Protein AF-A0A9P0H8E5-F1 (afdb_monomer_lite)

Radius of gyration: 33.94 Å; chains: 1; bounding box: 86×59×88 Å

pLDDT: mean 78.43, std 17.87, range [34.44, 97.88]

Sequence (185 aa):
MPRGKYTNHKGRSRKFTSAEELEEQRRQDERIRQRRLERGDISSESEPEEKNEGSGSDSEESDSDDGPHKVKGVENLIEVENPNRIQKKTKKAPTAAVNPEAPAKPELSRREREEIEKARASAQYQKLHAEGRTAQAQADLARLAIVKQQREEAAKRREAERMEKEAAKASKTQQTQRALGKKTT

Organism: Nezara viridula (NCBI:txid85310)

Foldseek 3Di:
DDDDPDDDCPPPDDDDQDPVNVVVVVVVVVVVVVVCVVVVVDDPPDDDPPPPPDDDDPDDDDDDDPDPPPDPPCVPVDDDPDPPDDDDDDDDDPPPPPDVPDDDDPPQDPVRVVVVVVVVVVVVVVVCLVVLNDPVSVVVVVVVVVVVVVVVVVVVVVVVVVVVVVVVVVVVVVVVCVVVVPPDD

Secondary structure (DSSP, 8-state):
-PPPSS---TTPPPPPPPHHHHHHHHHHHHHHHHHHHHTTSS-TT---------------------S-----TTTTTS----TT-------PPP-----TTSSS-----HHHHHHHHHHHHHHHHHHHHHTT-SHHHHHHHHHHHHHHHHHHHHHHHHHHHHHHHHHHHHHHHHHHHHHTT----

InterPro domains:
  IPR019380 Casein kinase substrate, phosphoprotein PP28 [PF10252] (82-162)
  IPR039876 28kDa heat- and acid-stable phosphoprotein [PTHR22055] (1-172)

Structure (mmCIF, N/CA/C/O backbone):
data_AF-A0A9P0H8E5-F1
#
_entry.id   AF-A0A9P0H8E5-F1
#
loop_
_atom_site.group_PDB
_atom_site.id
_atom_site.type_symbol
_atom_site.label_atom_id
_atom_site.label_alt_id
_atom_site.label_comp_id
_atom_site.label_asym_id
_atom_site.label_entity_id
_atom_site.label_seq_id
_atom_site.pdbx_PDB_ins_code
_atom_site.Cartn_x
_atom_site.Cartn_y
_atom_site.Cartn_z
_atom_site.occupancy
_atom_site.B_iso_or_equiv
_atom_site.auth_seq_id
_atom_site.auth_comp_id
_atom_site.auth_asym_id
_atom_site.auth_atom_id
_atom_site.pdbx_PDB_model_num
ATOM 1 N N . MET A 1 1 ? 3.803 -39.972 26.587 1.00 50.88 1 MET A N 1
ATOM 2 C CA . MET A 1 1 ? 4.488 -39.636 25.317 1.00 50.88 1 MET A CA 1
ATOM 3 C C . MET A 1 1 ? 4.818 -38.148 25.316 1.00 50.88 1 MET A C 1
ATOM 5 O O . MET A 1 1 ? 3.911 -37.370 25.605 1.00 50.88 1 MET A O 1
ATOM 9 N N . PRO A 1 2 ? 6.074 -37.738 25.068 1.00 57.56 2 PRO A N 1
ATOM 10 C CA . PRO A 1 2 ? 6.460 -36.332 25.103 1.00 57.56 2 PRO A CA 1
ATOM 11 C C . PRO A 1 2 ? 5.920 -35.625 23.852 1.00 57.56 2 PRO A C 1
ATOM 13 O O . PRO A 1 2 ? 6.114 -36.095 22.733 1.00 57.56 2 PRO A O 1
ATOM 16 N N . ARG A 1 3 ? 5.188 -34.521 24.034 1.00 67.62 3 ARG A N 1
ATOM 17 C CA . ARG A 1 3 ? 4.681 -33.700 22.923 1.00 67.62 3 ARG A CA 1
ATOM 18 C C . ARG A 1 3 ? 5.865 -32.941 22.310 1.00 67.62 3 ARG A C 1
ATOM 20 O O . ARG A 1 3 ? 6.625 -32.316 23.042 1.00 67.62 3 ARG A O 1
ATOM 27 N N . GLY A 1 4 ? 6.053 -33.063 20.994 1.00 65.31 4 GLY A N 1
ATOM 28 C CA . GLY A 1 4 ? 7.203 -32.513 20.271 1.00 65.31 4 GLY A CA 1
ATOM 29 C C . GLY A 1 4 ? 7.384 -30.999 20.446 1.00 65.31 4 GLY A C 1
ATOM 30 O O . GLY A 1 4 ? 6.420 -30.269 20.653 1.00 65.31 4 GLY A O 1
ATOM 31 N N . LYS A 1 5 ? 8.638 -30.541 20.329 1.00 74.69 5 LYS A N 1
ATOM 32 C CA . LYS A 1 5 ? 9.104 -29.151 20.525 1.00 74.69 5 LYS A CA 1
ATOM 33 C C . LYS A 1 5 ? 8.500 -28.098 19.581 1.00 74.69 5 LYS A C 1
ATOM 35 O O . LYS A 1 5 ? 8.768 -26.917 19.772 1.00 74.69 5 LYS A O 1
ATOM 40 N N . TYR A 1 6 ? 7.716 -28.491 18.579 1.00 73.81 6 TYR A N 1
ATOM 41 C CA . TYR A 1 6 ? 7.229 -27.584 17.543 1.00 73.81 6 TYR A CA 1
ATOM 42 C C . TYR A 1 6 ? 5.722 -27.374 17.646 1.00 73.81 6 TYR A C 1
ATOM 44 O O . TYR A 1 6 ? 4.934 -28.322 17.682 1.00 73.81 6 TYR A O 1
ATOM 52 N N . THR A 1 7 ? 5.319 -26.107 17.689 1.00 76.69 7 THR A N 1
ATOM 53 C CA . THR A 1 7 ? 3.918 -25.697 17.665 1.00 76.69 7 THR A CA 1
ATOM 54 C C . THR A 1 7 ? 3.382 -25.817 16.238 1.00 76.69 7 THR A C 1
ATOM 56 O O . THR A 1 7 ? 3.831 -25.143 15.311 1.00 76.69 7 THR A O 1
ATOM 59 N N . ASN A 1 8 ? 2.403 -26.700 16.035 1.00 75.31 8 ASN A N 1
ATOM 60 C CA . ASN A 1 8 ? 1.719 -26.823 14.752 1.00 75.31 8 ASN A CA 1
ATOM 61 C C . ASN A 1 8 ? 0.759 -25.642 14.574 1.00 75.31 8 ASN A C 1
ATOM 63 O O . ASN A 1 8 ? -0.274 -25.557 15.232 1.00 75.31 8 ASN A O 1
ATOM 67 N N . HIS A 1 9 ? 1.093 -24.738 13.656 1.00 78.31 9 HIS A N 1
ATOM 68 C CA . HIS A 1 9 ? 0.284 -23.555 13.342 1.00 78.31 9 HIS A CA 1
ATOM 69 C C . HIS A 1 9 ? -0.812 -23.827 12.298 1.00 78.31 9 HIS A C 1
ATOM 71 O O . HIS A 1 9 ? -1.578 -22.931 11.942 1.00 78.31 9 HIS A O 1
ATOM 77 N N . LYS A 1 10 ? -0.904 -25.061 11.791 1.00 83.62 10 LYS A N 1
ATOM 78 C CA . LYS A 1 10 ? -1.861 -25.438 10.749 1.00 83.62 10 LYS A CA 1
ATOM 79 C C . LYS A 1 10 ? -3.288 -25.425 11.310 1.00 83.62 10 LYS A C 1
ATOM 81 O O . LYS A 1 10 ? -3.568 -26.089 12.300 1.00 83.62 10 LYS A O 1
ATOM 86 N N . GLY A 1 11 ? -4.174 -24.649 10.684 1.00 82.62 11 GLY A N 1
ATOM 87 C CA . GLY A 1 11 ? -5.575 -24.495 11.100 1.00 82.62 11 GLY A CA 1
ATOM 88 C C . GLY A 1 11 ? -5.835 -23.413 12.156 1.00 82.62 11 GLY A C 1
ATOM 89 O O . GLY A 1 11 ? -6.986 -23.188 12.520 1.00 82.62 11 GLY A O 1
ATOM 90 N N . ARG A 1 12 ? -4.804 -22.700 12.634 1.00 84.56 12 ARG A N 1
ATOM 91 C CA . ARG A 1 12 ? -4.993 -21.547 13.525 1.00 84.56 12 ARG A CA 1
ATOM 92 C C . ARG A 1 12 ? -5.386 -20.315 12.704 1.00 84.56 12 ARG A C 1
ATOM 94 O O . ARG A 1 12 ? -4.790 -20.047 11.663 1.00 84.56 12 ARG A O 1
ATOM 101 N N . SER A 1 13 ? -6.371 -19.551 13.178 1.00 82.94 13 SER A N 1
ATOM 102 C CA . SER A 1 13 ? -6.761 -18.279 12.561 1.00 82.94 13 SER A CA 1
ATOM 103 C C . SER A 1 13 ? -5.551 -17.346 12.468 1.00 82.94 13 SER A C 1
ATOM 105 O O . SER A 1 13 ? -4.908 -17.079 13.490 1.00 82.94 13 SER A O 1
ATOM 107 N N . ARG A 1 14 ? -5.248 -16.838 11.269 1.00 83.62 14 ARG A N 1
ATOM 108 C CA . ARG A 1 14 ? -4.191 -15.839 11.078 1.00 83.62 14 ARG A CA 1
ATOM 109 C C . ARG A 1 14 ? -4.622 -14.556 11.788 1.00 83.62 14 ARG A C 1
ATOM 111 O O . ARG A 1 14 ? -5.653 -13.984 11.444 1.00 83.62 14 ARG A O 1
ATOM 118 N N . LYS A 1 15 ? -3.866 -14.140 12.802 1.00 83.25 15 LYS A N 1
ATOM 119 C CA . LYS A 1 15 ? -4.016 -12.823 13.423 1.00 83.25 15 LYS A CA 1
ATOM 120 C C . LYS A 1 15 ? -3.047 -11.886 12.717 1.00 83.25 15 LYS A C 1
ATOM 122 O O . LYS A 1 15 ? -1.865 -12.200 12.635 1.00 83.25 15 LYS A O 1
ATOM 127 N N . PHE A 1 16 ? -3.564 -10.795 12.172 1.00 80.88 16 PHE A N 1
ATOM 128 C CA . PHE A 1 16 ? -2.740 -9.692 11.693 1.00 80.88 16 PHE A CA 1
ATOM 129 C C . PHE A 1 16 ? -2.543 -8.739 12.866 1.00 80.88 16 PHE A C 1
ATOM 131 O O . PHE A 1 16 ? -3.522 -8.427 13.546 1.00 80.88 16 PHE A O 1
ATOM 138 N N . THR A 1 17 ? -1.307 -8.317 13.116 1.00 84.25 17 THR A N 1
ATOM 139 C CA . THR A 1 17 ? -1.032 -7.232 14.060 1.00 84.25 17 THR A CA 1
ATOM 140 C C . THR A 1 17 ? -1.691 -5.961 13.531 1.00 84.25 17 THR A C 1
ATOM 142 O O . THR A 1 17 ? -1.614 -5.659 12.334 1.00 84.25 17 THR A O 1
ATOM 145 N N . SER A 1 18 ? -2.431 -5.251 14.384 1.00 87.94 18 SER A N 1
ATOM 146 C CA . SER A 1 18 ? -2.990 -3.956 13.991 1.00 87.94 18 SER A CA 1
ATOM 147 C C . SER A 1 18 ? -1.865 -2.918 13.910 1.00 87.94 18 SER A C 1
ATOM 149 O O . SER A 1 18 ? -0.819 -3.072 14.536 1.00 87.94 18 SER A O 1
ATOM 151 N N . ALA A 1 19 ? -2.062 -1.850 13.132 1.00 83.88 19 ALA A N 1
ATOM 152 C CA . ALA A 1 19 ? -1.086 -0.758 13.069 1.00 83.88 19 ALA A CA 1
ATOM 153 C C . ALA A 1 19 ? -0.844 -0.127 14.454 1.00 83.88 19 ALA A C 1
ATOM 155 O O . ALA A 1 19 ? 0.285 0.201 14.792 1.00 83.88 19 ALA A O 1
ATOM 156 N N . GLU A 1 20 ? -1.899 -0.044 15.266 1.00 85.31 20 GLU A N 1
ATOM 157 C CA . GLU A 1 20 ? -1.844 0.410 16.657 1.00 85.31 20 GLU A CA 1
ATOM 158 C C . GLU A 1 20 ? -1.009 -0.537 17.533 1.00 85.31 20 GLU A C 1
ATOM 160 O O . GLU A 1 20 ? -0.169 -0.084 18.300 1.00 85.31 20 GLU A O 1
ATOM 165 N N . GLU A 1 21 ? -1.151 -1.854 17.361 1.00 84.56 21 GLU A N 1
ATOM 166 C CA . GLU A 1 21 ? -0.372 -2.850 18.106 1.00 84.56 21 GLU A CA 1
ATOM 167 C C . GLU A 1 21 ? 1.115 -2.831 17.709 1.00 84.56 21 GLU A C 1
ATOM 169 O O . GLU A 1 21 ? 1.984 -3.005 18.561 1.00 84.56 21 GLU A O 1
ATOM 174 N N . LEU A 1 22 ? 1.425 -2.565 16.436 1.00 84.12 22 LEU A N 1
ATOM 175 C CA . LEU A 1 22 ? 2.803 -2.362 15.972 1.00 84.12 22 LEU A CA 1
ATOM 176 C C . LEU A 1 22 ? 3.427 -1.086 16.553 1.00 84.12 22 LEU A C 1
ATOM 178 O O . LEU A 1 22 ? 4.587 -1.097 16.966 1.00 84.12 22 LEU A O 1
ATOM 182 N N . GLU A 1 23 ? 2.670 0.009 16.606 1.00 85.94 23 GLU A N 1
ATOM 183 C CA . GLU A 1 23 ? 3.136 1.271 17.188 1.00 85.94 23 GLU A CA 1
ATOM 184 C C . GLU A 1 23 ? 3.324 1.157 18.707 1.00 85.94 23 GLU A C 1
ATOM 186 O O . GLU A 1 23 ? 4.320 1.636 19.255 1.00 85.94 23 GLU A O 1
ATOM 191 N N . GLU A 1 24 ? 2.423 0.454 19.393 1.00 86.94 24 GLU A N 1
ATOM 192 C CA . GLU A 1 24 ? 2.574 0.144 20.811 1.00 86.94 24 GLU A CA 1
ATOM 193 C C . GLU A 1 24 ? 3.797 -0.731 21.078 1.00 86.94 24 GLU A C 1
ATOM 195 O O . GLU A 1 24 ? 4.546 -0.431 22.008 1.00 86.94 24 GLU A O 1
ATOM 200 N N . GLN A 1 25 ? 4.042 -1.763 20.266 1.00 89.19 25 GLN A N 1
ATOM 201 C CA . GLN A 1 25 ? 5.253 -2.581 20.375 1.00 89.19 25 GLN A CA 1
ATOM 202 C C . GLN A 1 25 ? 6.509 -1.723 20.229 1.00 89.19 25 GLN A C 1
ATOM 204 O O . GLN A 1 25 ? 7.362 -1.738 21.117 1.00 89.19 25 GLN A O 1
ATOM 209 N N . ARG A 1 26 ? 6.567 -0.874 19.197 1.00 88.94 26 ARG A N 1
ATOM 210 C CA . ARG A 1 26 ? 7.684 0.056 18.998 1.00 88.94 26 ARG A CA 1
ATOM 211 C C . ARG A 1 26 ? 7.875 0.988 20.199 1.00 88.94 26 ARG A C 1
ATOM 213 O O . ARG A 1 26 ? 8.995 1.180 20.665 1.00 88.94 26 ARG A O 1
ATOM 220 N N . ARG A 1 27 ? 6.788 1.527 20.756 1.00 90.00 27 ARG A N 1
ATOM 221 C CA . ARG A 1 27 ? 6.833 2.399 21.939 1.00 90.00 27 ARG A CA 1
ATOM 222 C C . ARG A 1 27 ? 7.317 1.661 23.189 1.00 90.00 27 ARG A C 1
ATOM 224 O O . ARG A 1 27 ? 7.993 2.253 24.033 1.00 90.00 27 ARG A O 1
ATOM 231 N N . GLN A 1 28 ? 6.952 0.391 23.349 1.00 88.56 28 GLN A N 1
ATOM 232 C CA . GLN A 1 28 ? 7.441 -0.442 24.448 1.00 88.56 28 GLN A CA 1
ATOM 233 C C . GLN A 1 28 ? 8.934 -0.733 24.288 1.00 88.56 28 GLN A C 1
ATOM 235 O O . GLN A 1 28 ? 9.679 -0.581 25.257 1.00 88.56 28 GLN A O 1
ATOM 240 N N . ASP A 1 29 ? 9.385 -1.057 23.080 1.00 88.44 29 ASP A N 1
ATOM 241 C CA . ASP A 1 29 ? 10.799 -1.289 22.785 1.00 88.44 29 ASP A CA 1
ATOM 242 C C . ASP A 1 29 ? 11.638 -0.029 23.020 1.00 88.44 29 ASP A C 1
ATOM 244 O O . ASP A 1 29 ? 12.687 -0.094 23.663 1.00 88.44 29 ASP A O 1
ATOM 248 N N . GLU A 1 30 ? 11.140 1.140 22.614 1.00 88.31 30 GLU A N 1
ATOM 249 C CA . GLU A 1 30 ? 11.770 2.434 22.892 1.00 88.31 30 GLU A CA 1
ATOM 250 C C . GLU A 1 30 ? 11.866 2.713 24.401 1.00 88.31 30 GLU A C 1
ATOM 252 O O . GLU A 1 30 ? 12.925 3.115 24.887 1.00 88.31 30 GLU A O 1
ATOM 257 N N . ARG A 1 31 ? 10.814 2.426 25.182 1.00 90.50 31 ARG A N 1
ATOM 258 C CA . ARG A 1 31 ? 10.846 2.550 26.655 1.00 90.50 31 ARG A CA 1
ATOM 259 C C . ARG A 1 31 ? 11.839 1.588 27.301 1.00 90.50 31 ARG A C 1
ATOM 261 O O . ARG A 1 31 ? 12.536 1.958 28.247 1.00 90.50 31 ARG A O 1
ATOM 268 N N . ILE A 1 32 ? 11.899 0.347 26.823 1.00 89.38 32 ILE A N 1
ATOM 269 C CA . ILE A 1 32 ? 12.852 -0.653 27.315 1.00 89.38 32 ILE A CA 1
ATOM 270 C C . ILE A 1 32 ? 14.279 -0.205 26.990 1.00 89.38 32 ILE A C 1
ATOM 272 O O . ILE A 1 32 ? 15.152 -0.286 27.856 1.00 89.38 32 ILE A O 1
ATOM 276 N N . ARG A 1 33 ? 14.510 0.314 25.780 1.00 87.81 33 ARG A N 1
ATOM 277 C CA . ARG A 1 33 ? 15.798 0.862 25.344 1.00 87.81 33 ARG A CA 1
ATOM 278 C C . ARG A 1 33 ? 16.218 2.046 26.212 1.00 87.81 33 ARG A C 1
ATOM 280 O O . ARG A 1 33 ? 17.339 2.042 26.708 1.00 87.81 33 ARG A O 1
ATOM 287 N N . GLN A 1 34 ? 15.317 2.990 26.481 1.00 88.94 34 GLN A N 1
ATOM 288 C CA . GLN A 1 34 ? 15.570 4.117 27.389 1.00 88.94 34 GLN A CA 1
ATOM 289 C C . GLN A 1 34 ? 15.956 3.643 28.793 1.00 88.94 34 GLN A C 1
ATOM 291 O O . GLN A 1 34 ? 16.972 4.074 29.328 1.00 88.94 34 GLN A O 1
ATOM 296 N N . ARG A 1 35 ? 15.232 2.668 29.356 1.00 90.31 35 ARG A N 1
ATOM 297 C CA . ARG A 1 35 ? 15.582 2.092 30.665 1.00 90.31 35 ARG A CA 1
ATOM 298 C C . ARG A 1 35 ? 16.961 1.416 30.664 1.00 90.31 35 ARG A C 1
ATOM 300 O O . ARG A 1 35 ? 17.651 1.436 31.681 1.00 90.31 35 ARG A O 1
ATOM 307 N N . ARG A 1 36 ? 17.356 0.778 29.556 1.00 87.88 36 ARG A N 1
ATOM 308 C CA . ARG A 1 36 ? 18.691 0.168 29.404 1.00 87.88 36 ARG A CA 1
ATOM 309 C C . ARG A 1 36 ? 19.791 1.224 29.264 1.00 87.88 36 ARG A C 1
ATOM 311 O O . ARG A 1 36 ? 20.846 1.044 29.862 1.00 87.88 36 ARG A O 1
ATOM 318 N N . LEU A 1 37 ? 19.526 2.322 28.551 1.00 86.25 37 LEU A N 1
ATOM 319 C CA . LEU A 1 37 ? 20.417 3.488 28.452 1.00 86.25 37 LEU A CA 1
ATOM 320 C C . LEU A 1 37 ? 20.650 4.124 29.827 1.00 86.25 37 LEU A C 1
ATOM 322 O O . LEU A 1 37 ? 21.792 4.314 30.226 1.00 86.25 37 LEU A O 1
ATOM 326 N N . GLU A 1 38 ? 19.582 4.375 30.588 1.00 84.38 38 GLU A N 1
ATOM 327 C CA . GLU A 1 38 ? 19.664 4.936 31.948 1.00 84.38 38 GLU A CA 1
ATOM 328 C C . GLU A 1 38 ? 20.443 4.036 32.916 1.00 84.38 38 GLU A C 1
ATOM 330 O O . GLU A 1 38 ? 21.098 4.521 33.836 1.00 84.38 38 GLU A O 1
ATOM 335 N N . ARG A 1 39 ? 20.393 2.716 32.704 1.00 87.56 39 ARG A N 1
ATOM 336 C CA . ARG A 1 39 ? 21.155 1.730 33.482 1.00 87.56 39 ARG A CA 1
ATOM 337 C C . ARG A 1 39 ? 22.612 1.584 33.013 1.00 87.56 39 ARG A C 1
ATOM 339 O O . ARG A 1 39 ? 23.391 0.933 33.701 1.00 87.56 39 ARG A O 1
ATOM 346 N N . GLY A 1 40 ? 22.980 2.167 31.870 1.00 83.00 40 GLY A N 1
ATOM 347 C CA . GLY A 1 40 ? 24.312 2.041 31.269 1.00 83.00 40 GLY A CA 1
ATOM 348 C C . GLY A 1 40 ? 24.576 0.697 30.578 1.00 83.00 40 GLY A C 1
ATOM 349 O O . GLY A 1 40 ? 25.728 0.369 30.322 1.00 83.00 40 GLY A O 1
ATOM 350 N N . ASP A 1 41 ? 23.531 -0.082 30.282 1.00 80.12 41 ASP A N 1
ATOM 351 C CA . ASP A 1 41 ? 23.624 -1.407 29.639 1.00 80.12 41 ASP A CA 1
ATOM 352 C C . ASP A 1 41 ? 23.888 -1.295 28.122 1.00 80.12 41 ASP A C 1
ATOM 354 O O . ASP A 1 41 ? 24.410 -2.213 27.494 1.00 80.12 41 ASP A O 1
ATOM 358 N N . ILE A 1 42 ? 23.507 -0.165 27.513 1.00 74.62 42 ILE A N 1
ATOM 359 C CA . ILE A 1 42 ? 23.707 0.132 26.088 1.00 74.62 42 ILE A CA 1
ATOM 360 C C . ILE A 1 42 ? 24.154 1.589 25.912 1.00 74.62 42 ILE A C 1
ATOM 362 O O . ILE A 1 42 ? 23.730 2.463 26.667 1.00 74.62 42 ILE A O 1
ATOM 366 N N . SER A 1 43 ? 24.992 1.859 24.908 1.00 70.19 43 SER A N 1
ATOM 367 C CA . SER A 1 43 ? 25.403 3.221 24.534 1.00 70.19 43 SER A CA 1
ATOM 368 C C . SER A 1 43 ? 24.394 3.858 23.569 1.00 70.19 43 SER A C 1
ATOM 370 O O . SER A 1 43 ? 23.724 3.150 22.815 1.00 70.19 43 SER A O 1
ATOM 372 N N . SER A 1 44 ? 24.314 5.195 23.559 1.00 66.62 44 SER A N 1
ATOM 373 C CA . SER A 1 44 ? 23.464 5.992 22.651 1.00 66.62 44 SER A CA 1
ATOM 374 C C . SER A 1 44 ? 23.673 5.657 21.165 1.00 66.62 44 SER A C 1
ATOM 376 O O . SER A 1 44 ? 22.762 5.865 20.371 1.00 66.62 44 SER A O 1
ATOM 378 N N . GLU A 1 45 ? 24.842 5.118 20.807 1.00 61.19 45 GLU A N 1
ATOM 379 C CA . GLU A 1 45 ? 25.243 4.788 19.431 1.00 61.19 45 GLU A CA 1
ATOM 380 C C . GLU A 1 45 ? 24.792 3.385 18.971 1.00 61.19 45 GLU A C 1
ATOM 382 O O . GLU A 1 45 ? 24.941 3.028 17.806 1.00 61.19 45 GLU A O 1
ATOM 387 N N . SER A 1 46 ? 24.267 2.545 19.873 1.00 57.94 46 SER A N 1
ATOM 388 C CA . SER A 1 46 ? 23.845 1.187 19.503 1.00 57.94 46 SER A CA 1
ATOM 389 C C . SER A 1 46 ? 22.493 1.222 18.796 1.00 57.94 46 SER A C 1
ATOM 391 O O . SER A 1 46 ? 21.452 1.271 19.455 1.00 57.94 46 SER A O 1
ATOM 393 N N . GLU A 1 47 ? 22.522 1.214 17.464 1.00 54.59 47 GLU A N 1
ATOM 394 C CA . GLU A 1 47 ? 21.368 1.045 16.571 1.00 54.59 47 GLU A CA 1
ATOM 395 C C . GLU A 1 47 ? 20.565 -0.233 16.897 1.00 54.59 47 GLU A C 1
ATOM 397 O O . GLU A 1 47 ? 21.130 -1.220 17.382 1.00 54.59 47 GLU A O 1
ATOM 402 N N . PRO A 1 48 ? 19.238 -0.241 16.666 1.00 54.22 48 PRO A N 1
ATOM 403 C CA . PRO A 1 48 ? 18.435 -1.438 16.863 1.00 54.22 48 PRO A CA 1
ATOM 404 C C . PRO A 1 48 ? 18.848 -2.503 15.839 1.00 54.22 48 PRO A C 1
ATOM 406 O O . PRO A 1 48 ? 18.589 -2.362 14.647 1.00 54.22 48 PRO A O 1
ATOM 409 N N . GLU A 1 49 ? 19.474 -3.590 16.296 1.00 52.75 49 GLU A N 1
ATOM 410 C CA . GLU A 1 49 ? 19.624 -4.778 15.459 1.00 52.75 49 GLU A CA 1
ATOM 411 C C . GLU A 1 49 ? 18.239 -5.380 15.208 1.00 52.75 49 GLU A C 1
ATOM 413 O O . GLU A 1 49 ? 17.670 -6.073 16.059 1.00 52.75 49 GLU A O 1
ATOM 418 N N . GLU A 1 50 ? 17.684 -5.108 14.029 1.00 45.41 50 GLU A N 1
ATOM 419 C CA . GLU A 1 50 ? 16.571 -5.881 13.503 1.00 45.41 50 GLU A CA 1
ATOM 420 C C . GLU A 1 50 ? 17.029 -7.334 13.348 1.00 45.41 50 GLU A C 1
ATOM 422 O O . GLU A 1 50 ? 17.751 -7.699 12.416 1.00 45.41 50 GLU A O 1
ATOM 427 N N . LYS A 1 51 ? 16.621 -8.186 14.293 1.00 42.97 51 LYS A N 1
ATOM 428 C CA . LYS A 1 51 ? 16.744 -9.636 14.162 1.00 42.97 51 LYS A CA 1
ATOM 429 C C . LYS A 1 51 ? 15.838 -10.098 13.025 1.00 42.97 51 LYS A C 1
ATOM 431 O O . LYS A 1 51 ? 14.686 -10.460 13.238 1.00 42.97 51 LYS A O 1
ATOM 436 N N . ASN A 1 52 ? 16.389 -10.090 11.818 1.00 34.94 52 ASN A N 1
ATOM 437 C CA . ASN A 1 52 ? 15.834 -10.747 10.646 1.00 34.94 52 ASN A CA 1
ATOM 438 C C . ASN A 1 52 ? 15.897 -12.268 10.862 1.00 34.94 52 ASN A C 1
ATOM 440 O O . ASN A 1 52 ? 16.864 -12.944 10.505 1.00 34.94 52 ASN A O 1
ATOM 444 N N . GLU A 1 53 ? 14.873 -12.817 11.507 1.00 40.16 53 GLU A N 1
ATOM 445 C CA . GLU A 1 53 ? 14.659 -14.257 11.591 1.00 40.16 53 GLU A CA 1
ATOM 446 C C . GLU A 1 53 ? 14.134 -14.799 10.249 1.00 40.16 53 GLU A C 1
ATOM 448 O O . GLU A 1 53 ? 12.942 -14.879 9.987 1.00 40.16 53 GLU A O 1
ATOM 453 N N . GLY A 1 54 ? 15.090 -15.142 9.383 1.00 38.78 54 GLY A N 1
ATOM 454 C CA . GLY A 1 54 ? 15.063 -16.244 8.418 1.00 38.78 54 GLY A CA 1
ATOM 455 C C . GLY A 1 54 ? 13.752 -16.591 7.701 1.00 38.78 54 GLY A C 1
ATOM 456 O O . GLY A 1 54 ? 12.991 -17.443 8.153 1.00 38.78 54 GLY A O 1
ATOM 457 N N . SER A 1 55 ? 13.631 -16.123 6.458 1.00 36.31 55 SER A N 1
ATOM 458 C CA . SER A 1 55 ? 13.037 -16.913 5.374 1.00 36.31 55 SER A CA 1
ATOM 459 C C . SER A 1 55 ? 14.099 -17.110 4.298 1.00 36.31 55 SER A C 1
ATOM 461 O O . SER A 1 55 ? 14.279 -16.262 3.428 1.00 36.31 55 SER A O 1
ATOM 463 N N . GLY A 1 56 ? 14.829 -18.224 4.388 1.00 48.16 56 GLY A N 1
ATOM 464 C CA . GLY A 1 56 ? 15.728 -18.679 3.334 1.00 48.16 56 GLY A CA 1
ATOM 465 C C . GLY A 1 56 ? 14.926 -19.025 2.084 1.00 48.16 56 GLY A C 1
ATOM 466 O O . GLY A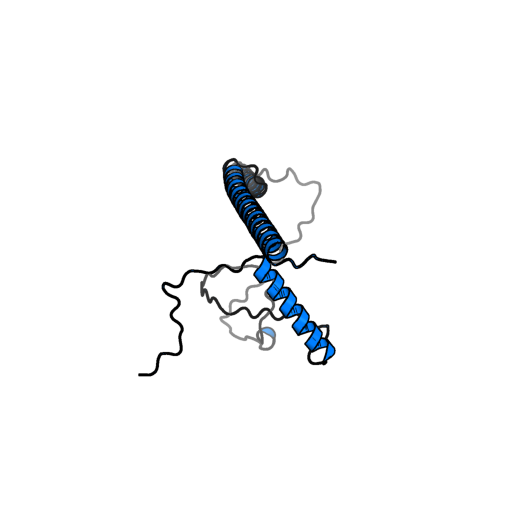 1 56 ? 14.226 -20.033 2.055 1.00 48.16 56 GLY A O 1
ATOM 467 N N . SER A 1 57 ? 15.027 -18.171 1.070 1.00 34.44 57 SER A N 1
ATOM 468 C C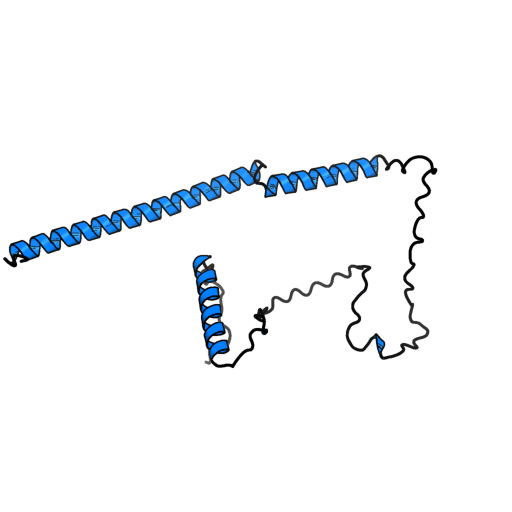A . SER A 1 57 ? 14.743 -18.529 -0.314 1.00 34.44 57 SER A CA 1
ATOM 469 C C . SER A 1 57 ? 16.088 -18.608 -1.013 1.00 34.44 57 SER A C 1
ATOM 471 O O . SER A 1 57 ? 16.630 -17.599 -1.456 1.00 34.44 57 SER A O 1
ATOM 473 N N . ASP A 1 58 ? 16.639 -19.815 -1.022 1.00 46.22 58 ASP A N 1
ATOM 474 C CA . ASP A 1 58 ? 17.744 -20.204 -1.883 1.00 46.22 58 ASP A CA 1
ATOM 475 C C . ASP A 1 58 ? 17.207 -20.197 -3.318 1.00 46.22 58 ASP A C 1
ATOM 477 O O . ASP A 1 58 ? 16.422 -21.063 -3.708 1.00 46.22 58 ASP A O 1
ATOM 481 N N . SER A 1 59 ? 17.502 -19.128 -4.052 1.00 36.97 59 SER A N 1
ATOM 482 C CA . SER A 1 59 ? 17.222 -19.030 -5.478 1.00 36.97 59 SER A CA 1
ATOM 483 C C . SER A 1 59 ? 18.537 -18.659 -6.135 1.00 36.97 59 SER A C 1
ATOM 485 O O . SER A 1 59 ? 18.932 -17.493 -6.177 1.00 36.97 59 SER A O 1
ATOM 487 N N . GLU A 1 60 ? 19.244 -19.693 -6.570 1.00 49.56 60 GLU A N 1
ATOM 488 C CA . GLU A 1 60 ? 20.371 -19.574 -7.473 1.00 49.56 60 GLU A CA 1
ATOM 489 C C . GLU A 1 60 ? 19.873 -18.963 -8.783 1.00 49.56 60 GLU A C 1
ATOM 491 O O . GLU A 1 60 ? 19.264 -19.639 -9.603 1.00 49.56 60 GLU A O 1
ATOM 496 N N . GLU A 1 61 ? 20.114 -17.671 -8.973 1.00 36.91 61 GLU A N 1
ATOM 497 C CA . GLU A 1 61 ? 20.085 -17.055 -10.292 1.00 36.91 61 GLU A CA 1
ATOM 498 C C . GLU A 1 61 ? 21.387 -16.281 -10.463 1.00 36.91 61 GLU A C 1
ATOM 500 O O . GLU A 1 61 ? 21.672 -15.282 -9.796 1.00 36.91 61 GLU A O 1
ATOM 505 N N . SER A 1 62 ? 22.231 -16.844 -11.321 1.00 48.94 62 SER A N 1
ATOM 506 C CA . SER A 1 62 ? 23.463 -16.241 -11.790 1.00 48.94 62 SER A CA 1
ATOM 507 C C . SER A 1 62 ? 23.088 -15.072 -12.691 1.00 48.94 62 SER A C 1
ATOM 509 O O . SER A 1 62 ? 22.839 -15.273 -13.875 1.00 48.94 62 SER A O 1
ATOM 511 N N . ASP A 1 63 ? 23.058 -13.859 -12.138 1.00 37.94 63 ASP A N 1
ATOM 512 C CA . ASP A 1 63 ? 23.008 -12.650 -12.953 1.00 37.94 63 ASP A CA 1
ATOM 513 C C . ASP A 1 63 ? 24.255 -11.792 -12.731 1.00 37.94 63 ASP A C 1
ATOM 515 O O . ASP A 1 63 ? 24.699 -11.506 -11.615 1.00 37.94 63 ASP A O 1
ATOM 519 N N . SER A 1 64 ? 24.892 -11.493 -13.852 1.00 52.94 64 SER A N 1
ATOM 520 C CA . SER A 1 64 ? 26.210 -10.893 -13.966 1.00 52.94 64 SER A CA 1
ATOM 521 C C . SER A 1 64 ? 26.103 -9.381 -13.781 1.00 52.94 64 SER A C 1
ATOM 523 O O . SER A 1 64 ? 26.050 -8.652 -14.768 1.00 52.94 64 SER A O 1
ATOM 525 N N . ASP A 1 65 ? 26.118 -8.907 -12.535 1.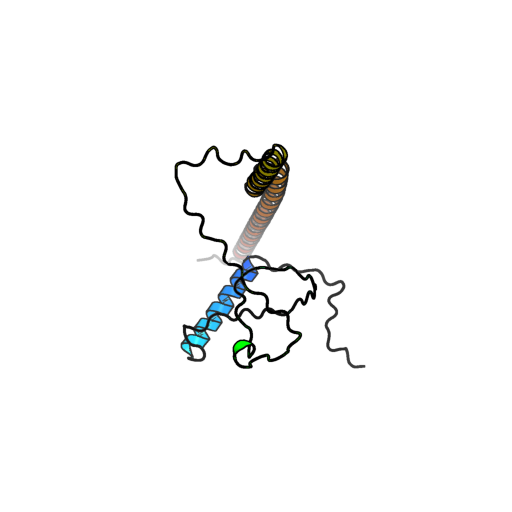00 41.41 65 ASP A N 1
ATOM 526 C CA . ASP A 1 65 ? 26.129 -7.470 -12.241 1.00 41.41 65 ASP A CA 1
ATOM 527 C C . ASP A 1 65 ? 27.568 -6.905 -12.225 1.00 41.41 65 ASP A C 1
ATOM 529 O O . ASP A 1 65 ? 28.420 -7.260 -11.396 1.00 41.41 65 ASP A O 1
ATOM 533 N N . ASP A 1 66 ? 27.835 -6.050 -13.216 1.00 52.97 66 ASP A N 1
ATOM 534 C CA . ASP A 1 66 ? 29.092 -5.352 -13.507 1.00 52.97 66 ASP A CA 1
ATOM 535 C C . ASP A 1 66 ? 29.211 -4.093 -12.626 1.00 52.97 66 ASP A C 1
ATOM 537 O O . ASP A 1 66 ? 29.035 -2.958 -13.063 1.00 52.97 66 ASP A O 1
ATOM 541 N N . GLY A 1 67 ? 29.484 -4.302 -11.337 1.00 56.03 67 GLY A N 1
ATOM 542 C CA . GLY A 1 67 ? 29.797 -3.249 -10.368 1.00 56.03 67 GLY A CA 1
ATOM 543 C C . GLY A 1 67 ? 31.068 -3.576 -9.578 1.00 56.03 67 GLY A C 1
ATOM 544 O O . GLY A 1 67 ? 31.493 -4.734 -9.552 1.00 56.03 67 GLY A O 1
ATOM 545 N N . PRO A 1 68 ? 31.723 -2.593 -8.924 1.00 51.59 68 PRO A N 1
ATOM 546 C CA . PRO A 1 68 ? 32.882 -2.862 -8.081 1.00 51.59 68 PRO A CA 1
ATOM 547 C C . PRO A 1 68 ? 32.442 -3.678 -6.860 1.00 51.59 68 PRO A C 1
ATOM 549 O O . PRO A 1 68 ? 32.035 -3.133 -5.832 1.00 51.59 68 PRO A O 1
ATOM 552 N N . HIS A 1 69 ? 32.507 -5.003 -6.985 1.00 59.78 69 HIS A N 1
ATOM 553 C CA . HIS A 1 69 ? 32.287 -5.931 -5.885 1.00 59.78 69 HIS A CA 1
ATOM 554 C C . HIS A 1 69 ? 33.261 -5.581 -4.759 1.00 59.78 69 HIS A C 1
ATOM 556 O O . HIS A 1 69 ? 34.479 -5.583 -4.947 1.00 59.78 69 HIS A O 1
ATOM 562 N N . LYS A 1 70 ? 32.726 -5.250 -3.578 1.00 65.88 70 LYS A N 1
ATOM 563 C CA . LYS A 1 70 ? 33.522 -5.187 -2.348 1.00 65.88 70 LYS A CA 1
ATOM 564 C C . LYS A 1 70 ? 34.077 -6.592 -2.133 1.00 65.88 70 LYS A C 1
ATOM 566 O O . LYS A 1 70 ? 33.301 -7.511 -1.876 1.00 65.88 70 LYS A O 1
ATOM 571 N N . VAL A 1 71 ? 35.386 -6.750 -2.312 1.00 66.00 71 VAL A N 1
ATOM 572 C CA . VAL A 1 71 ? 36.084 -8.032 -2.150 1.00 66.00 71 VAL A CA 1
ATOM 573 C C . VAL A 1 71 ? 35.753 -8.635 -0.787 1.00 66.00 71 VAL A C 1
ATOM 575 O O . VAL A 1 71 ? 35.755 -7.934 0.230 1.00 66.00 71 VAL A O 1
ATOM 578 N N . LYS A 1 72 ? 35.391 -9.918 -0.761 1.00 73.62 72 LYS A N 1
ATOM 579 C CA . LYS A 1 72 ? 34.927 -10.578 0.462 1.00 73.62 72 LYS A CA 1
ATOM 580 C C . LYS A 1 72 ? 36.093 -11.354 1.067 1.00 73.62 72 LYS A C 1
ATOM 582 O O . LYS A 1 72 ? 36.675 -12.228 0.438 1.00 73.62 72 LYS A O 1
ATOM 587 N N . GLY A 1 73 ? 36.426 -11.062 2.322 1.00 74.44 73 GLY A N 1
ATOM 588 C CA . GLY A 1 73 ? 37.409 -11.841 3.078 1.00 74.44 73 GLY A CA 1
ATOM 589 C C . GLY A 1 73 ? 38.844 -11.735 2.546 1.00 74.44 73 GLY A C 1
ATOM 590 O O . GLY A 1 73 ? 39.376 -10.640 2.387 1.00 74.44 73 GLY A O 1
ATOM 591 N N . VAL A 1 74 ? 39.493 -12.884 2.336 1.00 73.44 74 VAL A N 1
ATOM 592 C CA . VAL A 1 74 ? 40.953 -13.021 2.124 1.00 73.44 74 VAL A CA 1
ATOM 593 C C . VAL A 1 74 ? 41.355 -12.940 0.641 1.00 73.44 74 VAL A C 1
ATOM 595 O O . VAL A 1 74 ? 42.528 -13.081 0.304 1.00 73.44 74 VAL A O 1
ATOM 598 N N . GLU A 1 75 ? 40.397 -12.689 -0.255 1.00 72.44 75 GLU A N 1
ATOM 599 C CA . GLU A 1 75 ? 40.567 -12.720 -1.719 1.00 72.44 75 GLU A CA 1
ATOM 600 C C . GLU A 1 75 ? 41.670 -11.788 -2.255 1.00 72.44 75 GLU A C 1
ATOM 602 O O . GLU A 1 75 ? 42.229 -12.061 -3.313 1.00 72.44 75 GLU A O 1
ATOM 607 N N . ASN A 1 76 ? 42.022 -10.728 -1.516 1.00 72.31 76 ASN A N 1
ATOM 608 C CA . ASN A 1 76 ? 43.099 -9.797 -1.879 1.00 72.31 76 ASN A CA 1
ATOM 609 C C . ASN A 1 76 ? 44.446 -10.070 -1.188 1.00 72.31 76 ASN A C 1
ATOM 611 O O . ASN A 1 76 ? 45.430 -9.423 -1.535 1.00 72.31 76 ASN A O 1
ATOM 615 N N . LEU A 1 77 ? 44.500 -10.959 -0.190 1.00 78.25 77 LEU A N 1
ATOM 616 C CA . LEU A 1 77 ? 45.716 -11.208 0.596 1.00 78.25 77 LEU A CA 1
ATOM 617 C C . LEU A 1 77 ? 46.561 -12.358 0.028 1.00 78.25 77 LEU A C 1
ATOM 619 O O . LEU A 1 77 ? 47.746 -12.449 0.329 1.00 78.25 77 LEU A O 1
ATOM 623 N N . ILE A 1 78 ? 45.965 -13.231 -0.786 1.00 78.00 78 ILE A N 1
ATOM 624 C CA . ILE A 1 78 ? 46.643 -14.391 -1.370 1.00 78.00 78 ILE A CA 1
ATOM 625 C C . ILE A 1 78 ? 46.756 -14.195 -2.881 1.00 78.00 78 ILE A C 1
ATOM 627 O O . ILE A 1 78 ? 45.754 -14.042 -3.580 1.00 78.00 78 ILE A O 1
ATOM 631 N N . GLU A 1 79 ? 47.985 -14.232 -3.388 1.00 78.94 79 GLU A N 1
ATOM 632 C CA . GLU A 1 79 ? 48.264 -14.189 -4.820 1.00 78.94 79 GLU A CA 1
ATOM 633 C C . GLU A 1 79 ? 47.853 -15.517 -5.469 1.00 78.94 79 GLU A C 1
ATOM 635 O O . GLU A 1 79 ? 48.323 -16.594 -5.107 1.00 78.94 79 GLU A O 1
ATOM 640 N N . VAL A 1 80 ? 46.921 -15.459 -6.423 1.00 80.88 80 VAL A N 1
ATOM 641 C CA . VAL A 1 80 ? 46.416 -16.659 -7.103 1.00 80.88 80 VAL A CA 1
ATOM 642 C C . VAL A 1 80 ? 47.259 -16.942 -8.350 1.00 80.88 80 VAL A C 1
ATOM 644 O O . VAL A 1 80 ? 46.931 -16.471 -9.441 1.00 80.88 80 VAL A O 1
ATOM 647 N N . GLU A 1 81 ? 48.307 -17.754 -8.203 1.00 82.00 81 GLU A N 1
ATOM 648 C CA . GLU A 1 81 ? 49.222 -18.208 -9.272 1.00 82.00 81 GLU A CA 1
ATOM 649 C C . GLU A 1 81 ? 48.676 -19.392 -10.100 1.00 82.00 81 GLU A C 1
ATOM 651 O O . GLU A 1 81 ? 49.407 -20.295 -10.497 1.00 82.00 81 GLU A O 1
ATOM 656 N N . ASN A 1 82 ? 47.369 -19.446 -10.362 1.00 84.94 82 ASN A N 1
ATOM 657 C CA . ASN A 1 82 ? 46.814 -20.517 -11.193 1.00 84.94 82 ASN A CA 1
ATOM 658 C C . ASN A 1 82 ? 46.972 -20.164 -12.689 1.00 84.94 82 ASN A C 1
ATOM 660 O O . ASN A 1 82 ? 46.285 -19.249 -13.156 1.00 84.94 82 ASN A O 1
ATOM 664 N N . PRO A 1 83 ? 47.803 -20.886 -13.468 1.00 83.56 83 PRO A N 1
ATOM 665 C CA . PRO A 1 83 ? 48.080 -20.559 -14.870 1.00 83.56 83 PRO A CA 1
ATOM 666 C C . PRO A 1 83 ? 46.860 -20.711 -15.791 1.00 83.56 83 PRO A C 1
ATOM 668 O O . PRO A 1 83 ? 46.813 -20.096 -16.852 1.00 83.56 83 PRO A O 1
ATOM 671 N N . ASN A 1 84 ? 45.841 -21.470 -15.375 1.00 85.12 84 ASN A N 1
ATOM 672 C CA . ASN A 1 84 ? 44.590 -21.629 -16.122 1.00 85.12 84 ASN A CA 1
ATOM 673 C C . ASN A 1 84 ? 43.508 -20.612 -15.709 1.00 85.12 84 ASN A C 1
ATOM 675 O O . ASN A 1 84 ? 42.374 -20.679 -16.188 1.00 85.12 84 ASN A O 1
ATOM 679 N N . ARG A 1 85 ? 43.810 -19.667 -14.807 1.00 84.75 85 ARG A N 1
ATOM 680 C CA . ARG A 1 85 ? 42.838 -18.674 -14.332 1.00 84.75 85 ARG A CA 1
ATOM 681 C C . ARG A 1 85 ? 42.652 -17.556 -15.356 1.00 84.75 85 ARG A C 1
ATOM 683 O O . ARG A 1 85 ? 43.537 -16.733 -15.578 1.00 84.75 85 ARG A O 1
ATOM 690 N N . ILE A 1 86 ? 41.451 -17.468 -15.920 1.00 78.88 86 ILE A N 1
ATOM 691 C CA . ILE A 1 86 ? 41.067 -16.400 -16.850 1.00 78.88 86 ILE A CA 1
ATOM 692 C C . ILE A 1 86 ? 40.878 -15.092 -16.061 1.00 78.88 86 ILE A C 1
ATOM 694 O O . ILE A 1 86 ? 39.856 -14.886 -15.407 1.00 78.88 86 ILE A O 1
ATOM 698 N N . GLN A 1 87 ? 41.867 -14.195 -16.105 1.00 78.81 87 GLN A N 1
ATOM 699 C CA . GLN A 1 87 ? 41.769 -12.870 -15.485 1.00 78.81 87 GLN A CA 1
ATOM 700 C C . GLN A 1 87 ? 40.886 -11.943 -16.336 1.00 78.81 87 GLN A C 1
ATOM 702 O O . GLN A 1 87 ? 41.259 -11.545 -17.442 1.00 78.81 87 GLN A O 1
ATOM 707 N N . LYS A 1 88 ? 39.711 -11.566 -15.818 1.00 77.94 88 LYS A N 1
ATOM 708 C CA . LYS A 1 88 ? 38.824 -10.588 -16.464 1.00 77.94 88 LYS A CA 1
ATOM 709 C C . LYS A 1 88 ? 39.384 -9.175 -16.248 1.00 77.94 88 LYS A C 1
ATOM 711 O O . LYS A 1 88 ? 39.255 -8.614 -15.166 1.00 77.94 88 LYS A O 1
ATOM 716 N N . LYS A 1 89 ? 40.029 -8.595 -17.266 1.00 76.75 89 LYS A N 1
ATOM 717 C CA . LYS A 1 89 ? 40.463 -7.186 -17.243 1.00 76.75 89 LYS A CA 1
ATOM 718 C C . LYS A 1 89 ? 39.263 -6.278 -17.512 1.00 76.75 89 LYS A C 1
ATOM 720 O O . LYS A 1 89 ? 38.604 -6.430 -18.540 1.00 76.75 89 LYS A O 1
ATOM 725 N N . THR A 1 90 ? 39.005 -5.320 -16.625 1.00 72.75 90 THR A N 1
ATOM 726 C CA . THR A 1 90 ? 37.976 -4.296 -16.832 1.00 72.75 90 THR A CA 1
ATOM 727 C C . THR A 1 90 ? 38.404 -3.375 -17.974 1.00 72.75 90 THR A C 1
ATOM 729 O O . THR A 1 90 ? 39.393 -2.643 -17.893 1.00 72.75 90 THR A O 1
ATOM 732 N N . LYS A 1 91 ? 37.685 -3.444 -19.097 1.00 71.12 91 LYS A N 1
ATOM 733 C CA . LYS A 1 91 ? 37.887 -2.534 -20.226 1.00 71.12 91 LYS A CA 1
ATOM 734 C C . LYS A 1 91 ? 37.244 -1.200 -19.860 1.00 71.12 91 LYS A C 1
ATOM 736 O O . LYS A 1 91 ? 36.031 -1.055 -19.949 1.00 71.12 91 LYS A O 1
ATOM 741 N N . LYS A 1 92 ? 38.046 -0.224 -19.434 1.00 67.19 92 LYS A N 1
ATOM 742 C CA . LYS A 1 92 ? 37.577 1.160 -19.301 1.00 67.19 92 LYS A CA 1
ATOM 743 C C . LYS A 1 92 ? 37.203 1.664 -20.695 1.00 67.19 92 LYS A C 1
ATOM 745 O O . LYS A 1 92 ? 38.063 1.721 -21.572 1.00 67.19 92 LYS A O 1
ATOM 750 N N . ALA A 1 93 ? 35.926 1.980 -20.904 1.00 63.19 93 ALA A N 1
ATOM 751 C CA . ALA A 1 93 ? 35.477 2.651 -22.117 1.00 63.19 93 ALA A CA 1
ATOM 752 C C . ALA A 1 93 ? 36.272 3.961 -22.288 1.00 63.19 93 ALA A C 1
ATOM 754 O O . ALA A 1 93 ? 36.478 4.665 -21.292 1.00 63.19 93 ALA A O 1
ATOM 755 N N . PRO A 1 94 ? 36.751 4.299 -23.500 1.00 58.88 94 PRO A N 1
ATOM 756 C CA . PRO A 1 94 ? 37.385 5.586 -23.716 1.00 58.88 94 PRO A CA 1
ATOM 757 C C . PRO A 1 94 ? 36.340 6.664 -23.437 1.00 58.88 94 PRO A C 1
ATOM 759 O O . PRO A 1 94 ? 35.243 6.642 -23.995 1.00 58.88 94 PRO A O 1
ATOM 762 N N . THR A 1 95 ? 36.678 7.586 -22.542 1.00 53.31 95 THR A N 1
ATOM 763 C CA . THR A 1 95 ? 35.927 8.814 -22.303 1.00 53.31 95 THR A CA 1
ATOM 764 C C . THR A 1 95 ? 35.729 9.509 -23.644 1.00 53.31 95 THR A C 1
ATOM 766 O O . THR A 1 95 ? 36.672 10.079 -24.193 1.00 53.31 95 THR A O 1
ATOM 769 N N . ALA A 1 96 ? 34.523 9.399 -24.198 1.00 55.12 96 ALA A N 1
ATOM 770 C CA . ALA A 1 96 ? 34.134 10.089 -25.409 1.00 55.12 96 ALA A CA 1
ATOM 771 C C . ALA A 1 96 ? 34.249 11.592 -25.141 1.00 55.12 96 ALA A C 1
ATOM 773 O O . ALA A 1 96 ? 33.411 12.188 -24.465 1.00 55.12 96 ALA A O 1
ATOM 774 N N . ALA A 1 97 ? 35.333 12.188 -25.634 1.00 49.81 97 ALA A N 1
ATOM 775 C CA . ALA A 1 97 ? 35.445 13.621 -25.784 1.00 49.81 97 ALA A CA 1
ATOM 776 C C . ALA A 1 97 ? 34.272 14.071 -26.663 1.00 49.81 97 ALA A C 1
ATOM 778 O O . ALA A 1 97 ? 34.181 13.710 -27.837 1.00 49.81 97 ALA A O 1
ATOM 779 N N . VAL A 1 98 ? 33.341 14.801 -26.055 1.00 54.31 98 VAL A N 1
ATOM 780 C CA . VAL A 1 98 ? 32.216 15.446 -26.727 1.00 54.31 98 VAL A CA 1
ATOM 781 C C . VAL A 1 98 ? 32.798 16.528 -27.631 1.00 54.31 98 VAL A C 1
ATOM 783 O O . VAL A 1 98 ? 33.085 17.639 -27.196 1.00 54.31 98 VAL A O 1
ATOM 786 N N . ASN A 1 99 ? 33.038 16.161 -28.883 1.00 50.84 99 ASN A N 1
ATOM 787 C CA . ASN A 1 99 ? 33.421 17.071 -29.949 1.00 50.84 99 ASN A CA 1
ATOM 788 C C . ASN A 1 99 ? 32.127 17.728 -30.484 1.00 50.84 99 ASN A C 1
ATOM 790 O O . ASN A 1 99 ? 31.234 16.991 -30.909 1.00 50.84 99 ASN A O 1
ATOM 794 N N . PRO A 1 100 ? 31.956 19.064 -30.433 1.00 57.72 100 PRO A N 1
ATOM 795 C CA . PRO A 1 100 ? 30.687 19.723 -30.768 1.00 57.72 100 PRO A CA 1
ATOM 796 C C . PRO A 1 100 ? 30.346 19.784 -32.273 1.00 57.72 100 PRO A C 1
ATOM 798 O O . PRO A 1 100 ? 29.287 20.299 -32.620 1.00 57.72 100 PRO A O 1
ATOM 801 N N . GLU A 1 101 ? 31.181 19.234 -33.163 1.00 58.75 101 GLU A N 1
ATOM 802 C CA . GLU A 1 101 ? 31.001 19.258 -34.630 1.00 58.75 101 GLU A CA 1
ATOM 803 C C . GLU A 1 101 ? 30.965 17.855 -35.285 1.00 58.75 101 GLU A C 1
ATOM 805 O O . GLU A 1 101 ? 31.514 17.635 -36.362 1.00 58.75 101 GLU A O 1
ATOM 810 N N . ALA A 1 102 ? 30.301 16.873 -34.664 1.00 51.59 102 ALA A N 1
ATOM 811 C CA . ALA A 1 102 ? 29.988 15.594 -35.321 1.00 51.59 102 ALA A CA 1
ATOM 812 C C . ALA A 1 102 ? 28.505 15.533 -35.760 1.00 51.59 102 ALA A C 1
ATOM 814 O O . ALA A 1 102 ? 27.628 15.963 -35.005 1.00 51.59 102 ALA A O 1
ATOM 815 N N . PRO A 1 103 ? 28.204 15.015 -36.969 1.00 52.06 103 PRO A N 1
ATOM 816 C CA . PRO A 1 103 ? 26.884 15.097 -37.591 1.00 52.06 103 PRO A CA 1
ATOM 817 C C . PRO A 1 103 ? 25.847 14.268 -36.826 1.00 52.06 103 PRO A C 1
ATOM 819 O O . PRO A 1 103 ? 26.141 13.145 -36.438 1.00 52.06 103 PRO A O 1
ATOM 822 N N . ALA A 1 104 ? 24.658 14.859 -36.646 1.00 58.50 104 ALA A N 1
ATOM 823 C CA . ALA A 1 104 ? 23.385 14.288 -36.190 1.00 58.50 104 ALA A CA 1
ATOM 824 C C . ALA A 1 104 ? 23.467 13.137 -35.167 1.00 58.50 104 ALA A C 1
ATOM 826 O O . ALA A 1 104 ? 23.871 12.021 -35.482 1.00 58.50 104 ALA A O 1
ATOM 827 N N . LYS A 1 105 ? 22.964 13.396 -33.946 1.00 59.78 105 LYS A N 1
ATOM 828 C CA . LYS A 1 105 ? 22.625 12.369 -32.940 1.00 59.78 105 LYS A CA 1
ATOM 829 C C . LYS A 1 105 ? 22.118 11.109 -33.656 1.00 59.78 105 LYS A C 1
ATOM 831 O O . LYS A 1 105 ? 21.207 11.272 -34.469 1.00 59.78 105 LYS A O 1
ATOM 836 N N . PRO A 1 106 ? 22.671 9.912 -33.384 1.00 63.88 106 PRO A N 1
ATOM 837 C CA . PRO A 1 106 ? 22.271 8.700 -34.086 1.00 63.88 106 PRO A CA 1
ATOM 838 C C . PRO A 1 106 ? 20.753 8.598 -34.010 1.00 63.88 106 PRO A C 1
ATOM 840 O O . PRO A 1 106 ? 20.174 8.566 -32.920 1.00 63.88 106 PRO A O 1
ATOM 843 N N . GLU A 1 107 ? 20.102 8.692 -35.167 1.00 66.19 107 GLU A N 1
ATOM 844 C CA . GLU A 1 107 ? 18.659 8.623 -35.246 1.00 66.19 107 GLU A CA 1
ATOM 845 C C . GLU A 1 107 ? 18.267 7.229 -34.780 1.00 66.19 107 GLU A C 1
ATOM 847 O O . GLU A 1 107 ? 18.450 6.261 -35.513 1.00 66.19 107 GLU A O 1
ATOM 852 N N . LEU A 1 108 ? 17.783 7.143 -33.535 1.00 66.56 108 LEU A N 1
ATOM 853 C CA . LEU A 1 108 ? 17.311 5.895 -32.946 1.00 66.56 108 LEU A CA 1
ATOM 854 C C . LEU A 1 108 ? 16.451 5.177 -33.974 1.00 66.56 108 LEU A C 1
ATOM 856 O O . LEU A 1 108 ? 15.534 5.789 -34.546 1.00 66.56 108 LEU A O 1
ATOM 860 N N . SER A 1 109 ? 16.785 3.912 -34.214 1.00 78.00 109 SER A N 1
ATOM 861 C CA . SER A 1 109 ? 16.067 3.059 -35.148 1.00 78.00 109 SER A CA 1
ATOM 862 C C . SER A 1 109 ? 14.579 3.135 -34.828 1.00 78.00 109 SER A C 1
ATOM 864 O O . SER A 1 109 ? 14.186 3.277 -33.670 1.00 78.00 109 SER A O 1
ATOM 866 N N . ARG A 1 110 ? 13.718 3.033 -35.843 1.00 80.62 110 ARG A N 1
ATOM 867 C CA . ARG A 1 110 ? 12.260 3.046 -35.646 1.00 80.62 110 ARG A CA 1
ATOM 868 C C . ARG A 1 110 ? 11.826 2.092 -34.521 1.00 80.62 110 ARG A C 1
ATOM 870 O O . ARG A 1 110 ? 10.969 2.449 -33.722 1.00 80.62 110 ARG A O 1
ATOM 877 N N . ARG A 1 111 ? 12.497 0.938 -34.413 1.00 81.81 111 ARG A N 1
ATOM 878 C CA . ARG A 1 111 ? 12.301 -0.039 -33.330 1.00 81.81 111 ARG A CA 1
ATOM 879 C C . ARG A 1 111 ? 12.654 0.518 -31.951 1.00 81.81 111 ARG A C 1
ATOM 881 O O . ARG A 1 111 ? 11.866 0.396 -31.027 1.00 81.81 111 ARG A O 1
ATOM 888 N N . GLU A 1 112 ? 13.797 1.179 -31.825 1.00 86.31 112 GLU A N 1
ATOM 889 C CA . GLU A 1 112 ? 14.261 1.757 -30.560 1.00 86.31 112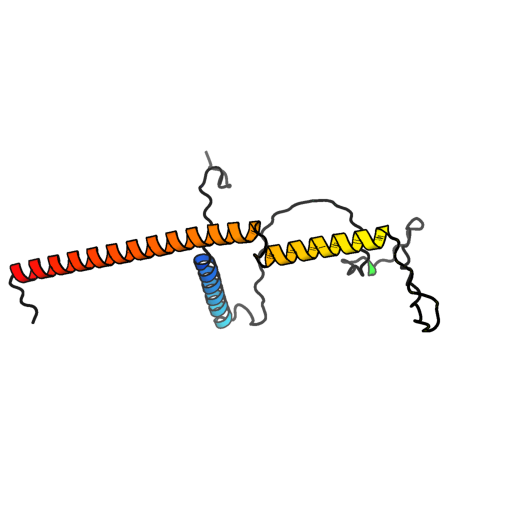 GLU A CA 1
ATOM 890 C C . GLU A 1 112 ? 13.352 2.905 -30.097 1.00 86.31 112 GLU A C 1
ATOM 892 O O . GLU A 1 112 ? 13.089 3.051 -28.904 1.00 86.31 112 GLU A O 1
ATOM 897 N N . ARG A 1 113 ? 12.811 3.704 -31.029 1.00 87.88 113 ARG A N 1
ATOM 898 C CA . ARG A 1 113 ? 11.832 4.757 -30.700 1.00 87.88 113 ARG A CA 1
ATOM 899 C C . ARG A 1 113 ? 10.535 4.165 -30.154 1.00 87.88 113 ARG A C 1
ATOM 901 O O . ARG A 1 113 ? 10.067 4.603 -29.106 1.00 87.88 113 ARG A O 1
ATOM 908 N N . GLU A 1 114 ? 10.001 3.147 -30.826 1.00 89.31 114 GLU A N 1
ATOM 909 C CA . GLU A 1 114 ? 8.782 2.453 -30.398 1.00 89.31 114 GLU A CA 1
ATOM 910 C C . GLU A 1 114 ? 8.979 1.741 -29.042 1.00 89.31 114 GLU A C 1
ATOM 912 O O . GLU A 1 114 ? 8.093 1.778 -28.187 1.00 89.31 114 GLU A O 1
ATOM 917 N N . GLU A 1 115 ? 10.155 1.162 -28.783 1.00 91.56 115 GLU A N 1
ATOM 918 C CA . GLU A 1 115 ? 10.488 0.547 -27.489 1.00 91.56 115 GLU A CA 1
ATOM 919 C C . GLU A 1 115 ? 10.583 1.575 -26.353 1.00 91.56 115 GLU A C 1
ATOM 921 O O . GLU A 1 115 ? 10.027 1.355 -25.272 1.00 91.56 115 GLU A O 1
ATOM 926 N N . ILE A 1 116 ? 11.214 2.728 -26.595 1.00 91.31 116 ILE A N 1
ATOM 927 C CA . ILE A 1 116 ? 11.300 3.813 -25.607 1.00 91.31 116 ILE A CA 1
ATOM 928 C C . ILE A 1 116 ? 9.916 4.397 -25.319 1.00 91.31 116 ILE A C 1
ATOM 930 O O . ILE A 1 116 ? 9.592 4.677 -24.164 1.00 91.31 116 ILE A O 1
ATOM 934 N N . GLU A 1 117 ? 9.078 4.580 -26.337 1.00 93.31 117 GLU A N 1
ATOM 935 C CA . GLU A 1 117 ? 7.705 5.055 -26.157 1.00 93.31 117 GLU A CA 1
ATOM 936 C C . GLU A 1 117 ? 6.854 4.049 -25.386 1.00 93.31 117 GLU A C 1
ATOM 938 O O . GLU A 1 117 ? 6.145 4.439 -24.456 1.00 93.31 117 GLU A O 1
ATOM 943 N N . LYS A 1 118 ? 6.986 2.752 -25.681 1.00 95.88 118 LYS A N 1
ATOM 944 C CA . LYS A 1 118 ? 6.316 1.687 -24.928 1.00 95.88 118 LYS A CA 1
ATOM 945 C C . LYS A 1 118 ? 6.749 1.675 -23.461 1.00 95.88 118 LYS A C 1
ATOM 947 O O . LYS A 1 118 ? 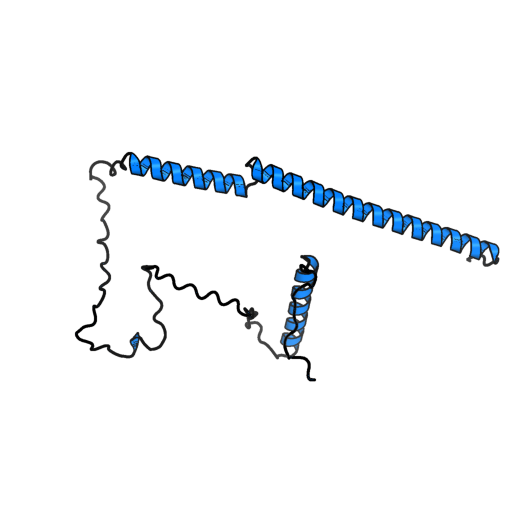5.889 1.592 -22.585 1.00 95.88 118 LYS A O 1
ATOM 952 N N . ALA A 1 119 ? 8.046 1.820 -23.189 1.00 96.06 119 ALA A N 1
ATOM 953 C CA . ALA A 1 119 ? 8.575 1.905 -21.828 1.00 96.06 119 ALA A CA 1
ATOM 954 C C . ALA A 1 119 ? 8.073 3.160 -21.089 1.00 96.06 119 ALA A C 1
ATOM 956 O O . ALA A 1 119 ? 7.698 3.099 -19.915 1.00 96.06 119 ALA A O 1
ATOM 957 N N . ARG A 1 120 ? 8.003 4.305 -21.779 1.00 96.19 120 ARG A N 1
ATOM 958 C CA . ARG A 1 120 ? 7.443 5.548 -21.224 1.00 96.19 120 ARG A CA 1
ATOM 959 C C . ARG A 1 120 ? 5.953 5.414 -20.928 1.00 96.19 120 ARG A C 1
ATOM 961 O O . ARG A 1 120 ? 5.519 5.830 -19.857 1.00 96.19 120 ARG A O 1
ATOM 968 N N . ALA A 1 121 ? 5.185 4.803 -21.826 1.00 96.31 121 ALA A N 1
ATOM 969 C CA . ALA A 1 121 ? 3.758 4.569 -21.642 1.00 96.31 121 ALA A CA 1
ATOM 970 C C . ALA A 1 121 ? 3.486 3.614 -20.471 1.00 96.31 121 ALA A C 1
ATOM 972 O O . ALA A 1 121 ? 2.618 3.896 -19.644 1.00 96.31 121 ALA A O 1
ATOM 973 N N . SER A 1 122 ? 4.259 2.528 -20.336 1.00 95.69 122 SER A N 1
ATOM 974 C CA . SER A 1 122 ? 4.132 1.626 -19.186 1.00 95.69 122 SER A CA 1
ATOM 975 C C . SER A 1 122 ? 4.494 2.320 -17.875 1.00 95.69 122 SER A C 1
ATOM 977 O O . SER A 1 122 ? 3.765 2.179 -16.895 1.00 95.69 122 SER A O 1
ATOM 979 N N . ALA A 1 123 ? 5.564 3.120 -17.859 1.00 96.31 123 ALA A N 1
ATOM 980 C CA . ALA A 1 123 ? 5.955 3.889 -16.680 1.00 96.31 123 ALA A CA 1
ATOM 981 C C . ALA A 1 123 ? 4.889 4.929 -16.301 1.00 96.31 123 ALA A C 1
ATOM 983 O O . ALA A 1 123 ? 4.552 5.084 -15.128 1.00 96.31 123 ALA A O 1
ATOM 984 N N . GLN A 1 124 ? 4.303 5.612 -17.287 1.00 96.69 124 GLN A N 1
ATOM 985 C CA . GLN A 1 124 ? 3.220 6.564 -17.056 1.00 96.69 124 GLN A CA 1
ATOM 986 C C . GLN A 1 124 ? 1.963 5.872 -16.523 1.00 96.69 124 GLN A C 1
ATOM 988 O O . GLN A 1 124 ? 1.346 6.377 -15.587 1.00 96.69 124 GLN A O 1
ATOM 993 N N . TYR A 1 125 ? 1.598 4.712 -17.074 1.00 96.44 125 TYR A N 1
ATOM 994 C CA . TYR A 1 125 ? 0.478 3.916 -16.576 1.00 96.44 125 TYR A CA 1
ATOM 995 C C . TYR A 1 125 ? 0.702 3.485 -15.124 1.00 96.44 125 TYR A C 1
ATOM 997 O O . TYR A 1 125 ? -0.171 3.693 -14.286 1.00 96.44 125 TYR A O 1
ATOM 1005 N N . GLN A 1 126 ? 1.886 2.954 -14.804 1.00 96.56 126 GLN A N 1
ATOM 1006 C CA . GLN A 1 126 ? 2.253 2.575 -13.437 1.00 96.56 126 GLN A CA 1
ATOM 1007 C C . GLN A 1 126 ? 2.199 3.774 -12.489 1.00 96.56 126 GLN A C 1
ATOM 1009 O O . GLN A 1 126 ? 1.647 3.664 -11.396 1.00 96.56 126 GLN A O 1
ATOM 1014 N N . LYS A 1 127 ? 2.692 4.938 -12.925 1.00 97.31 127 LYS A N 1
ATOM 1015 C CA . LYS A 1 127 ? 2.617 6.179 -12.152 1.00 97.31 127 LYS A CA 1
ATOM 1016 C C . LYS A 1 127 ? 1.169 6.599 -11.893 1.00 97.31 127 LYS A C 1
ATOM 1018 O O . LYS A 1 127 ? 0.811 6.847 -10.749 1.00 97.31 127 LYS A O 1
ATOM 1023 N N . LEU A 1 128 ? 0.314 6.622 -12.917 1.00 97.44 128 LEU A N 1
ATOM 1024 C CA . LEU A 1 128 ? -1.110 6.946 -12.763 1.00 97.44 128 LEU A CA 1
ATOM 1025 C C . LEU A 1 128 ? -1.855 5.919 -11.902 1.00 97.44 128 LEU A C 1
ATOM 1027 O O . LEU A 1 128 ? -2.803 6.272 -11.200 1.00 97.44 128 LEU A O 1
ATOM 1031 N N . HIS A 1 129 ? -1.455 4.649 -11.959 1.00 97.25 129 HIS A N 1
ATOM 1032 C CA . HIS A 1 129 ? -2.025 3.594 -11.130 1.00 97.25 129 HIS A CA 1
ATOM 1033 C C . HIS A 1 129 ? -1.637 3.784 -9.663 1.00 97.25 129 HIS A C 1
ATOM 1035 O O . HIS A 1 129 ? -2.513 3.773 -8.803 1.00 97.25 129 HIS A O 1
ATOM 1041 N N . ALA A 1 130 ? -0.361 4.067 -9.392 1.00 95.00 130 ALA A N 1
ATOM 1042 C CA . ALA A 1 130 ? 0.137 4.396 -8.059 1.00 95.00 130 ALA A CA 1
ATOM 1043 C C . ALA A 1 130 ? -0.503 5.677 -7.494 1.00 95.00 130 ALA A C 1
ATOM 1045 O O . ALA A 1 130 ? -0.841 5.730 -6.316 1.00 95.00 130 ALA A O 1
ATOM 1046 N N . GLU A 1 131 ? -0.742 6.685 -8.338 1.00 95.62 131 GLU A N 1
ATOM 1047 C CA . GLU A 1 131 ? -1.487 7.903 -7.979 1.00 95.62 131 GLU A CA 1
ATOM 1048 C C . GLU A 1 131 ? -2.987 7.650 -7.737 1.00 95.62 131 GLU A C 1
ATOM 1050 O O . GLU A 1 131 ? -3.707 8.564 -7.336 1.00 95.62 131 GLU A O 1
ATOM 1055 N N . GLY A 1 132 ? -3.493 6.444 -8.008 1.00 96.12 132 GLY A N 1
ATOM 1056 C CA . GLY A 1 132 ? -4.907 6.125 -7.840 1.00 96.12 132 GLY A CA 1
ATOM 1057 C C . GLY A 1 132 ? -5.810 6.701 -8.930 1.00 96.12 132 GLY A C 1
ATOM 1058 O O . GLY A 1 132 ? -7.016 6.793 -8.733 1.00 96.12 132 GLY A O 1
ATOM 1059 N N . ARG A 1 133 ? -5.257 7.129 -10.072 1.00 95.62 133 ARG A N 1
ATOM 1060 C CA . ARG A 1 133 ? -6.005 7.791 -11.158 1.00 95.62 133 ARG A CA 1
ATOM 1061 C C . ARG A 1 133 ? -6.539 6.834 -12.219 1.00 95.62 133 ARG A C 1
ATOM 1063 O O . ARG A 1 133 ? -7.446 7.197 -12.958 1.00 95.62 133 ARG A O 1
ATOM 1070 N N . THR A 1 134 ? -5.995 5.623 -12.311 1.00 97.19 134 THR A N 1
ATOM 1071 C CA . THR A 1 134 ? -6.564 4.585 -13.190 1.00 97.19 134 THR A CA 1
ATOM 1072 C C . THR A 1 134 ? -7.905 4.094 -12.648 1.00 97.19 134 THR A C 1
ATOM 1074 O O . THR A 1 134 ? -8.083 4.015 -11.435 1.00 97.19 134 THR A O 1
ATOM 1077 N N . ALA A 1 135 ? -8.831 3.703 -13.528 1.00 96.00 135 ALA A N 1
ATOM 1078 C CA . ALA A 1 135 ? -10.155 3.216 -13.125 1.00 96.00 135 ALA A CA 1
ATOM 1079 C C . ALA A 1 135 ? -10.088 2.034 -12.137 1.00 96.00 135 ALA A C 1
ATOM 1081 O O . ALA A 1 135 ? -10.890 1.958 -11.211 1.00 96.00 135 ALA A O 1
ATOM 1082 N N . GLN A 1 136 ? -9.097 1.149 -12.299 1.00 94.25 136 GLN A N 1
ATOM 1083 C CA . GLN A 1 136 ? -8.848 0.034 -11.381 1.00 94.25 136 GLN A CA 1
ATOM 1084 C C . GLN A 1 136 ? -8.481 0.534 -9.978 1.00 94.25 136 GLN A C 1
ATOM 1086 O O . GLN A 1 136 ? -9.147 0.190 -9.007 1.00 94.25 136 GLN A O 1
ATOM 1091 N N . ALA A 1 137 ? -7.484 1.416 -9.878 1.00 97.00 137 ALA A N 1
ATOM 1092 C CA . ALA A 1 137 ? -7.050 1.944 -8.590 1.00 97.00 137 ALA A CA 1
ATOM 1093 C C . ALA A 1 137 ? -8.137 2.803 -7.916 1.00 97.00 137 ALA A C 1
ATOM 1095 O O . ALA A 1 137 ? -8.314 2.735 -6.703 1.00 97.00 137 ALA A O 1
ATOM 1096 N N . GLN A 1 138 ? -8.921 3.560 -8.691 1.00 96.75 138 GLN A N 1
ATOM 1097 C CA . GLN A 1 138 ? -10.078 4.295 -8.168 1.00 96.75 138 GLN A CA 1
ATOM 1098 C C . GLN A 1 138 ? -11.136 3.357 -7.583 1.00 96.75 138 GLN A C 1
ATOM 1100 O O . GLN A 1 138 ? -11.665 3.636 -6.508 1.00 96.75 138 GLN A O 1
ATOM 1105 N N . ALA A 1 139 ? -11.433 2.243 -8.257 1.00 97.88 139 ALA A N 1
ATOM 1106 C CA . ALA A 1 139 ? -12.380 1.250 -7.762 1.00 97.88 139 ALA A CA 1
ATOM 1107 C C . ALA A 1 139 ? -11.894 0.602 -6.456 1.00 97.88 139 ALA A C 1
ATOM 1109 O O . ALA A 1 139 ? -12.676 0.458 -5.513 1.00 97.88 139 ALA A O 1
ATOM 1110 N N . ASP A 1 140 ? -10.604 0.280 -6.364 1.00 96.25 140 ASP A N 1
ATOM 1111 C CA . ASP A 1 140 ? -10.010 -0.267 -5.143 1.00 96.25 140 ASP A CA 1
ATOM 1112 C C . ASP A 1 140 ? -10.044 0.746 -3.992 1.00 96.25 140 ASP A C 1
ATOM 1114 O O . ASP A 1 140 ? -10.455 0.408 -2.878 1.00 96.25 140 ASP A O 1
ATOM 1118 N N . LEU A 1 141 ? -9.709 2.014 -4.253 1.00 96.25 141 LEU A N 1
ATOM 1119 C CA . LEU A 1 141 ? -9.831 3.088 -3.264 1.00 96.25 141 LEU A CA 1
ATOM 1120 C C . LEU A 1 141 ? -11.282 3.295 -2.816 1.00 96.25 141 LEU A C 1
ATOM 1122 O O . LEU A 1 141 ? -11.532 3.435 -1.618 1.00 96.25 141 LEU A O 1
ATOM 1126 N N . ALA A 1 142 ? -12.243 3.264 -3.740 1.00 97.00 142 ALA A N 1
ATOM 1127 C CA . ALA A 1 142 ? -13.665 3.366 -3.422 1.00 97.00 142 ALA A CA 1
ATOM 1128 C C . ALA A 1 142 ? -14.129 2.189 -2.551 1.00 97.00 142 ALA A C 1
ATOM 1130 O O . ALA A 1 142 ? -14.816 2.386 -1.546 1.00 97.00 142 ALA A O 1
ATOM 1131 N N . ARG A 1 143 ? -13.688 0.965 -2.865 1.00 96.75 143 ARG A N 1
ATOM 1132 C CA . ARG A 1 143 ? -13.964 -0.221 -2.045 1.00 96.75 143 ARG A CA 1
ATOM 1133 C C . ARG A 1 143 ? -13.392 -0.072 -0.636 1.00 96.75 143 ARG A C 1
ATOM 1135 O O . ARG A 1 143 ? -14.080 -0.378 0.338 1.00 96.75 143 ARG A O 1
ATOM 1142 N N . LEU A 1 144 ? -12.159 0.418 -0.508 1.00 96.31 144 LEU A N 1
ATOM 1143 C CA . LEU A 1 144 ? -11.547 0.690 0.794 1.00 96.31 144 LEU A CA 1
ATOM 1144 C C . LEU A 1 144 ? -12.291 1.793 1.560 1.00 96.31 144 LEU A C 1
ATOM 1146 O O . LEU A 1 144 ? -12.468 1.666 2.772 1.00 96.31 144 LEU A O 1
ATOM 1150 N N . ALA A 1 145 ? -12.758 2.841 0.879 1.00 97.25 145 ALA A N 1
ATOM 1151 C CA . ALA A 1 145 ? -13.544 3.914 1.485 1.00 97.25 145 ALA A CA 1
ATOM 1152 C C . ALA A 1 145 ? -14.868 3.394 2.068 1.00 97.25 145 ALA A C 1
ATOM 1154 O O . ALA A 1 145 ? -15.183 3.716 3.212 1.00 97.25 145 ALA A O 1
ATOM 1155 N N . ILE A 1 146 ? -15.581 2.518 1.352 1.00 97.44 146 ILE A N 1
ATOM 1156 C CA . ILE A 1 146 ? -16.807 1.873 1.856 1.00 97.44 146 ILE A CA 1
ATOM 1157 C C . ILE A 1 146 ? -16.516 1.077 3.135 1.00 97.44 146 ILE A C 1
ATOM 1159 O O . ILE A 1 146 ? -17.248 1.180 4.116 1.00 97.44 146 ILE A O 1
ATOM 1163 N N . VAL A 1 147 ? -15.421 0.310 3.168 1.00 97.75 147 VAL A N 1
ATOM 1164 C CA . VAL A 1 147 ? -15.041 -0.457 4.367 1.00 97.75 147 VAL A CA 1
ATOM 1165 C C . VAL A 1 147 ? -14.707 0.467 5.539 1.00 97.75 147 VAL A C 1
ATOM 1167 O O . VAL A 1 147 ? -15.096 0.178 6.671 1.00 97.75 147 VAL A O 1
ATOM 1170 N N . LYS A 1 148 ? -14.001 1.579 5.295 1.00 97.69 148 LYS A N 1
ATOM 1171 C CA . LYS A 1 148 ? -13.719 2.584 6.332 1.00 97.69 148 LYS A CA 1
ATOM 1172 C C . LYS A 1 148 ? -15.012 3.186 6.881 1.00 97.69 148 LYS A C 1
ATOM 1174 O O . LYS A 1 148 ? -15.199 3.162 8.092 1.00 97.69 148 LYS A O 1
ATOM 1179 N N . GLN A 1 149 ? -15.932 3.600 6.010 1.00 97.62 149 GLN A N 1
ATOM 1180 C CA . GLN A 1 149 ? -17.244 4.125 6.404 1.00 97.62 149 GLN A CA 1
ATOM 1181 C C . GLN A 1 149 ? -18.026 3.117 7.249 1.00 97.62 149 GLN A C 1
ATOM 1183 O O . GLN A 1 149 ? -18.480 3.453 8.337 1.00 97.62 149 GLN A O 1
ATOM 1188 N N . GLN A 1 150 ? -18.101 1.854 6.825 1.00 97.44 150 GLN A N 1
ATOM 1189 C CA . GLN A 1 150 ? -18.782 0.808 7.595 1.00 97.44 150 GLN A CA 1
ATOM 1190 C C . GLN A 1 150 ? -18.153 0.587 8.976 1.00 97.44 150 GLN A C 1
ATOM 1192 O O . GLN A 1 150 ? -18.864 0.338 9.951 1.00 97.44 150 GLN A O 1
ATOM 1197 N N . ARG A 1 151 ? -16.822 0.678 9.087 1.00 96.56 151 ARG A N 1
ATOM 1198 C CA . ARG A 1 151 ? -16.124 0.565 10.376 1.00 96.56 151 ARG A CA 1
ATOM 1199 C C . ARG A 1 151 ? -16.410 1.756 11.281 1.00 96.56 151 ARG A C 1
ATOM 1201 O O . ARG A 1 151 ? -16.694 1.549 12.457 1.00 96.56 151 ARG A O 1
ATOM 1208 N N . GLU A 1 152 ? -16.359 2.968 10.743 1.00 96.56 152 GLU A N 1
ATOM 1209 C CA . GLU A 1 152 ? -16.667 4.193 11.482 1.00 96.56 152 GLU A CA 1
ATOM 1210 C C . GLU A 1 152 ? -18.127 4.224 11.936 1.00 96.56 152 GLU A C 1
ATOM 1212 O O . GLU A 1 152 ? -18.407 4.529 13.091 1.00 96.56 152 GLU A O 1
ATOM 1217 N N . GLU A 1 153 ? -19.066 3.848 11.069 1.00 96.00 153 GLU A N 1
ATOM 1218 C CA . GLU A 1 153 ? -20.480 3.729 11.421 1.00 96.00 153 GLU A CA 1
ATOM 1219 C C . GLU A 1 153 ? -20.711 2.658 12.486 1.00 96.00 153 GLU A C 1
ATOM 1221 O O . GLU A 1 153 ? -21.459 2.889 13.435 1.00 96.00 153 GLU A O 1
ATOM 1226 N N . ALA A 1 154 ? -20.052 1.502 12.385 1.00 96.00 154 ALA A N 1
ATOM 1227 C CA . ALA A 1 154 ? -20.139 0.465 13.408 1.00 96.00 154 ALA A CA 1
ATOM 1228 C C . ALA A 1 154 ? -19.546 0.923 14.751 1.00 96.00 154 ALA A C 1
ATOM 1230 O O . ALA A 1 154 ? -20.109 0.605 15.800 1.00 96.00 154 ALA A O 1
ATOM 1231 N N . ALA A 1 155 ? -18.442 1.675 14.739 1.00 96.62 155 ALA A N 1
ATOM 1232 C CA . ALA A 1 155 ? -17.854 2.260 15.943 1.00 96.62 155 ALA A CA 1
ATOM 1233 C C . ALA A 1 155 ? -18.801 3.291 16.574 1.00 96.62 155 ALA A C 1
ATOM 1235 O O . ALA A 1 155 ? -19.160 3.145 17.740 1.00 96.62 155 ALA A O 1
ATOM 1236 N N . LYS A 1 156 ? -19.317 4.234 15.777 1.00 96.12 156 LYS A N 1
ATOM 1237 C CA . LYS A 1 156 ? -20.308 5.229 16.219 1.00 96.12 156 LYS A CA 1
ATOM 1238 C C . LYS A 1 156 ? -21.573 4.576 16.774 1.00 96.12 156 LYS A C 1
ATOM 1240 O O . LYS A 1 156 ? -22.067 4.993 17.816 1.00 96.12 156 LYS A O 1
ATOM 1245 N N . ARG A 1 157 ? -22.085 3.517 16.132 1.00 95.81 157 ARG A N 1
ATOM 1246 C CA . ARG A 1 157 ? -23.240 2.753 16.641 1.00 95.81 157 ARG A CA 1
ATOM 1247 C C . ARG A 1 157 ? -22.938 2.081 17.981 1.00 95.81 157 ARG A C 1
ATOM 1249 O O . ARG A 1 157 ? -23.778 2.132 18.872 1.00 95.81 157 ARG A O 1
ATOM 1256 N N . ARG A 1 158 ? -21.750 1.490 18.153 1.00 94.88 158 ARG A N 1
ATOM 1257 C CA . ARG A 1 158 ? -21.336 0.889 19.436 1.00 94.88 158 ARG A CA 1
ATOM 1258 C C . ARG A 1 158 ? -21.176 1.932 20.540 1.00 94.88 158 ARG A C 1
ATOM 1260 O O . ARG A 1 158 ? -21.550 1.657 21.676 1.00 94.88 158 ARG A O 1
ATOM 1267 N N . GLU A 1 159 ? -20.632 3.103 20.227 1.00 94.38 159 GLU A N 1
ATOM 1268 C CA . GLU A 1 159 ? -20.499 4.210 21.180 1.00 94.38 159 GLU A CA 1
ATOM 1269 C C . GLU A 1 159 ? -21.863 4.767 21.590 1.00 94.38 159 GLU A C 1
ATOM 1271 O O . GLU A 1 159 ? -22.118 4.916 22.784 1.00 94.38 159 GLU A O 1
ATOM 1276 N N . ALA A 1 160 ? -22.769 4.984 20.633 1.00 94.31 160 ALA A N 1
ATOM 1277 C CA . ALA A 1 160 ? -24.136 5.414 20.914 1.00 94.31 160 ALA A CA 1
ATOM 1278 C C . ALA A 1 160 ? -24.881 4.395 21.793 1.00 94.31 160 ALA A C 1
ATOM 1280 O O . ALA A 1 160 ? -25.424 4.760 22.834 1.00 94.31 160 ALA A O 1
ATOM 1281 N N . GLU A 1 161 ? -24.820 3.103 21.455 1.00 93.69 161 GLU A N 1
ATOM 1282 C CA . GLU A 1 161 ? -25.443 2.043 22.256 1.00 93.69 161 GLU A CA 1
ATOM 1283 C C . GLU A 1 161 ? -24.831 1.956 23.666 1.00 93.69 161 GLU A C 1
ATOM 1285 O O . GLU A 1 161 ? -25.531 1.698 24.650 1.00 93.69 161 GLU A O 1
ATOM 1290 N N . ARG A 1 162 ? -23.519 2.185 23.799 1.00 95.56 162 ARG A N 1
ATOM 1291 C CA . ARG A 1 162 ? -22.852 2.237 25.104 1.00 95.56 162 ARG A CA 1
ATOM 1292 C C . ARG A 1 162 ? -23.345 3.425 25.930 1.00 95.56 162 ARG A C 1
ATOM 1294 O O . ARG A 1 162 ? -23.697 3.222 27.092 1.00 95.56 162 ARG A O 1
ATOM 1301 N N . MET A 1 163 ? -23.423 4.614 25.336 1.00 94.44 163 MET 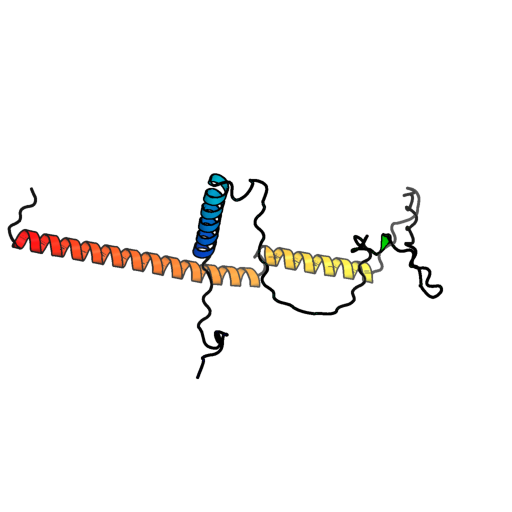A N 1
ATOM 1302 C CA . MET A 1 163 ? -23.930 5.822 25.992 1.00 94.44 163 MET A CA 1
ATOM 1303 C C . MET A 1 163 ? -25.392 5.669 26.424 1.00 94.44 163 MET A C 1
ATOM 1305 O O . MET A 1 163 ? -25.731 5.995 27.560 1.00 94.44 163 MET A O 1
ATOM 1309 N N . GLU A 1 164 ? -26.253 5.104 25.576 1.00 94.75 164 GLU A N 1
ATOM 1310 C CA . GLU A 1 164 ? -27.653 4.821 25.915 1.00 94.75 164 GLU A CA 1
ATOM 1311 C C . GLU A 1 164 ? -27.769 3.803 27.052 1.00 94.75 164 GLU A C 1
ATOM 1313 O O . GLU A 1 164 ? -28.552 3.993 27.986 1.00 94.75 164 GLU A O 1
ATOM 1318 N N . LYS A 1 165 ? -26.955 2.740 27.036 1.00 94.81 165 LYS A N 1
ATOM 1319 C CA . LYS A 1 165 ? -26.908 1.762 28.133 1.00 94.81 165 LYS A CA 1
ATOM 1320 C C . LYS A 1 165 ? -26.412 2.384 29.433 1.00 94.81 165 LYS A C 1
ATOM 1322 O O . LYS A 1 165 ? -26.932 2.038 30.493 1.00 94.81 165 LYS A O 1
ATOM 1327 N N . GLU A 1 166 ? -25.418 3.264 29.389 1.00 94.50 166 GLU A N 1
ATOM 1328 C CA . GLU A 1 166 ? -24.907 3.969 30.568 1.00 94.50 166 GLU A CA 1
ATOM 1329 C C . GLU A 1 166 ? -25.941 4.968 31.112 1.00 94.50 166 GLU A C 1
ATOM 1331 O O . GLU A 1 166 ? -26.215 4.948 32.312 1.00 94.50 166 GLU A O 1
ATOM 1336 N N . ALA A 1 167 ? -26.627 5.727 30.252 1.00 93.75 167 ALA A N 1
ATOM 1337 C CA . ALA A 1 167 ? -27.729 6.613 30.641 1.00 93.75 167 ALA A CA 1
ATOM 1338 C C . ALA A 1 167 ? -28.940 5.839 31.201 1.00 93.75 167 ALA A C 1
ATOM 1340 O O . ALA A 1 167 ? -29.539 6.235 32.205 1.00 93.75 167 ALA A O 1
ATOM 1341 N N . ALA A 1 168 ? -29.283 4.688 30.616 1.00 93.81 168 ALA A N 1
ATOM 1342 C CA . ALA A 1 168 ? -30.332 3.804 31.125 1.00 93.81 168 ALA A CA 1
ATOM 1343 C C . ALA A 1 168 ? -29.954 3.186 32.483 1.00 93.81 168 ALA A C 1
ATOM 1345 O O . ALA A 1 168 ? -30.805 3.030 33.358 1.00 93.81 168 ALA A O 1
ATOM 1346 N N . LYS A 1 169 ? -28.677 2.844 32.695 1.00 94.31 169 LYS A N 1
ATOM 1347 C CA . LYS A 1 169 ? -28.180 2.392 34.004 1.00 94.31 169 LYS A CA 1
ATOM 1348 C C . LYS A 1 169 ? -28.200 3.526 35.026 1.00 94.31 169 LYS A C 1
ATOM 1350 O O . LYS A 1 169 ? -28.653 3.289 36.139 1.00 94.31 169 LYS A O 1
ATOM 1355 N N . ALA A 1 170 ? -27.771 4.731 34.651 1.00 93.12 170 ALA A N 1
ATOM 1356 C CA . ALA A 1 170 ? -27.765 5.908 35.517 1.00 93.12 170 ALA A CA 1
ATOM 1357 C C . ALA A 1 170 ? -29.184 6.340 35.920 1.00 93.12 170 ALA A C 1
ATOM 1359 O O . ALA A 1 170 ? -29.441 6.624 37.084 1.00 93.12 170 ALA A O 1
ATOM 1360 N N . SER A 1 171 ? -30.143 6.328 34.992 1.00 92.19 171 SER A N 1
ATOM 1361 C CA . SER A 1 171 ? -31.547 6.612 35.318 1.00 92.19 171 SER A CA 1
ATOM 1362 C C . SER A 1 171 ? -32.150 5.536 36.226 1.00 92.19 171 SER A C 1
ATOM 1364 O O . SER A 1 171 ? -32.817 5.874 37.203 1.00 92.19 171 SER A O 1
ATOM 1366 N N . LYS A 1 172 ? -31.861 4.247 35.987 1.00 93.31 172 LYS A N 1
ATOM 1367 C CA . LYS A 1 172 ? -32.271 3.159 36.893 1.00 93.31 172 LYS A CA 1
ATOM 1368 C C . LYS A 1 172 ? -31.647 3.302 38.281 1.00 93.31 172 LYS A C 1
ATOM 1370 O O . LYS A 1 172 ? -32.356 3.132 39.267 1.00 93.31 172 LYS A O 1
ATOM 1375 N N . THR A 1 173 ? -30.358 3.630 38.386 1.00 91.38 173 THR A N 1
ATOM 1376 C CA . THR A 1 173 ? -29.696 3.827 39.687 1.00 91.38 173 THR A CA 1
ATOM 1377 C C . THR A 1 173 ? -30.236 5.060 40.413 1.00 91.38 173 THR A C 1
ATOM 1379 O O . THR A 1 173 ? -30.454 5.002 41.619 1.00 91.38 173 THR A O 1
ATOM 1382 N N . GLN A 1 174 ? -30.535 6.150 39.702 1.00 89.88 174 GLN A N 1
ATOM 1383 C CA . GLN A 1 174 ? -31.193 7.327 40.279 1.00 89.88 174 GLN A CA 1
ATOM 1384 C C . GLN A 1 174 ? -32.611 7.007 40.774 1.00 89.88 174 GLN A C 1
ATOM 1386 O O . GLN A 1 174 ? -32.985 7.413 41.874 1.00 89.88 174 GLN A O 1
ATOM 1391 N N . GLN A 1 175 ? -33.399 6.248 40.005 1.00 90.00 175 GLN A N 1
ATOM 1392 C CA . GLN A 1 175 ? -34.738 5.816 40.418 1.00 90.00 175 GLN A CA 1
ATOM 1393 C C . GLN A 1 175 ? -34.689 4.932 41.669 1.00 90.00 175 GLN A C 1
ATOM 1395 O O . GLN A 1 175 ? -35.468 5.156 42.596 1.00 90.00 175 GLN A O 1
ATOM 1400 N N . THR A 1 176 ? -33.761 3.971 41.739 1.00 88.81 176 THR A N 1
ATOM 1401 C CA . THR A 1 176 ? -33.617 3.111 42.925 1.00 88.81 176 THR A CA 1
ATOM 1402 C C . THR A 1 176 ? -33.122 3.889 44.143 1.00 88.81 176 THR A C 1
ATOM 1404 O O . THR A 1 176 ? -33.647 3.687 45.236 1.00 88.81 176 THR A O 1
ATOM 1407 N N . GLN A 1 177 ? -32.181 4.828 43.985 1.00 88.38 177 GLN A N 1
ATOM 1408 C CA . GLN A 1 177 ? -31.731 5.705 45.076 1.00 88.38 177 GLN A CA 1
ATOM 1409 C C . GLN A 1 177 ? -32.858 6.603 45.601 1.00 88.38 177 GLN A C 1
ATOM 1411 O O . GLN A 1 177 ? -33.030 6.722 46.817 1.00 88.38 177 GLN A O 1
ATOM 1416 N N . ARG A 1 178 ? -33.668 7.173 44.697 1.00 89.19 178 ARG A N 1
ATOM 1417 C CA . ARG A 1 178 ? -34.848 7.973 45.052 1.00 89.19 178 ARG A CA 1
ATOM 1418 C C . ARG A 1 178 ? -35.898 7.138 45.789 1.00 89.19 178 ARG A C 1
ATOM 1420 O O . ARG A 1 178 ? -36.447 7.617 46.777 1.00 89.19 178 ARG A O 1
ATOM 1427 N N . ALA A 1 179 ? -36.150 5.902 45.351 1.00 86.94 179 ALA A N 1
ATOM 1428 C CA . ALA A 1 179 ? -37.082 4.980 46.009 1.00 86.94 179 ALA A CA 1
ATOM 1429 C C . ALA A 1 179 ? -36.602 4.540 47.405 1.00 86.94 179 ALA A C 1
ATOM 1431 O O . ALA A 1 179 ? -37.410 4.386 48.314 1.00 86.94 179 ALA A O 1
ATOM 1432 N N . LEU A 1 180 ? -35.287 4.399 47.600 1.00 86.75 180 LEU A N 1
ATOM 1433 C CA . LEU A 1 180 ? -34.672 4.077 48.893 1.00 86.75 180 LEU A CA 1
ATOM 1434 C C . LEU A 1 180 ? -34.573 5.283 49.848 1.00 86.75 180 LEU A C 1
ATOM 1436 O O . LEU A 1 180 ? -33.969 5.165 50.912 1.00 86.75 180 LEU A O 1
ATOM 1440 N N . GLY A 1 181 ? -35.117 6.451 49.480 1.00 77.12 181 GLY A N 1
ATOM 1441 C CA . GLY A 1 181 ? -35.143 7.645 50.333 1.00 77.12 181 GLY A CA 1
ATOM 1442 C C . GLY A 1 181 ? -33.778 8.299 50.575 1.00 77.12 181 GLY A C 1
ATOM 1443 O O . GLY A 1 181 ? -33.684 9.244 51.358 1.00 77.12 181 GLY A O 1
ATOM 1444 N N . LYS A 1 182 ? -32.719 7.842 49.892 1.00 65.81 182 LYS A N 1
ATOM 1445 C CA . LYS A 1 182 ? -31.375 8.426 49.968 1.00 65.81 182 LYS A CA 1
ATOM 1446 C C . LYS A 1 182 ? -31.357 9.705 49.131 1.00 65.81 182 LYS A C 1
ATOM 1448 O O . LYS A 1 182 ? -31.003 9.679 47.956 1.00 65.81 182 LYS A O 1
ATOM 1453 N N . LYS A 1 183 ? -31.804 10.823 49.709 1.00 56.38 183 LYS A N 1
ATOM 1454 C CA . LYS A 1 183 ? -31.624 12.145 49.096 1.00 56.38 183 LYS A CA 1
ATOM 1455 C C . LYS A 1 183 ? -30.125 12.430 49.047 1.00 56.38 183 LYS A C 1
ATOM 1457 O O . LYS A 1 183 ? -29.485 12.519 50.088 1.00 56.38 183 LYS A O 1
ATOM 1462 N N . THR A 1 184 ? -29.580 12.513 47.840 1.00 58.62 184 THR A N 1
ATOM 1463 C CA . THR A 1 184 ? -28.230 13.014 47.592 1.00 58.62 184 THR A CA 1
ATOM 1464 C C . THR A 1 184 ? -28.195 14.475 48.045 1.00 58.62 184 THR A C 1
ATOM 1466 O O . THR A 1 184 ? -28.839 15.313 47.412 1.00 58.62 184 THR A O 1
ATOM 1469 N N . THR A 1 185 ? -27.560 14.745 49.187 1.00 49.69 185 THR A N 1
ATOM 1470 C CA . THR A 1 185 ? -27.148 16.094 49.612 1.00 49.69 185 THR A CA 1
ATOM 1471 C C . THR A 1 185 ? -26.046 16.617 48.715 1.00 49.69 185 THR A C 1
ATOM 1473 O O . THR A 1 185 ? -25.157 15.792 48.396 1.00 49.69 185 THR A O 1
#